Protein 3PV7 (pdb70)

Foldseek 3Di:
DQKEKDWPPPFEDEEEAFAKDKTWIFIHGNDDADQQAKKKWKWFDAAVGPDIDTQKIDHSVDIDGPPPPKDQDPVCCVRRTRIIIHGRHAQVRFGKMKMWMCDPPDIYMDMHGYHYWYAWDWDWDCPCKIKIKTDDTPDPDKDKWKWKADPVRGDTDTDDPQKDKDDWAADPSGGTMTMIMHRDDPDDAPMKMWIWIDDPVDPGIDIDIDGD

GO terms:
  GO:0005886 plasma membrane (C, IDA)
  GO:0051132 NK T cell activation (P, IDA)
  GO:0048018 receptor ligand activity (F, IDA)
  GO:0005886 plasma membrane (C, TAS)
  GO:0005515 protein binding (F, IPI)

CATH classification: 2.60.40.10 (+1 more: 2.60.40.10)

Nearest PDB structures (foldseek):
  3pv7-assembly1_A  TM=1.005E+00  e=2.110E-44  Homo sapiens
  4zso-assembly1_E  TM=9.363E-01  e=7.296E-39  Homo sapiens
  4zso-assembly2_F  TM=9.123E-01  e=9.049E-39  Homo sapiens
  6yjp-assembly3_E  TM=9.440E-01  e=3.514E-37  Homo sapiens
  6yjp-assembly1_C  TM=9.333E-01  e=3.024E-36  Homo sapiens

Sequence (212 aa):
ADLKVEMMAGGTQITPLNDNVTIFCNIFYSQPLNITSMGITWFWKSLTFDKEVKVFEFFGDHQEAFRPGAIVSPWRLKSGDASLRLPGIQLEEAGEYRCEVVVTPLKAQGTVQLEVVASPASRLLLDDKYMCESSGFYPEAINITWEKQTQKFPHPIEISEDVITGPTIKNMDGTFNVTSCLKLNQEDPGTVYQCVVRHASLHTPLRSNFTL

Secondary structure (DSSP, 8-state):
--EEEE-STTSEEEEETTS-EEE--EEEESS---TTS-EEEEEEE-SS---EEEEEEEESS-EEESSTT-B--HHHHTTTB--EEESS--GGG-EEEEEEEEETTEEEEEEEEEEEEB--EEEEE---EEEEEEEEEBSS--EEEEEEE-SSS-S-EEE-TTEEEEEEEE-TTS-EEEEEEEE-----TTPEEEEEEE-TT-SS-EEEEE--

InterPro domains:
  IPR003006 Immunoglobulin/major histocompatibility complex, conserved site [PS00290] (226-232)
  IPR003597 Immunoglobulin C1-set [PF07654] (156-235)
  IPR003597 Immunoglobulin C1-set [SM00407] (158-238)
  IPR003599 Immunoglobulin domain subtype [SM00409] (33-140)
  IPR007110 Immunoglobulin-like domain [PS50835] (41-124)
  IPR007110 Immunoglobulin-like domain [PS50835] (143-244)
  IPR010999 Retroviral matrix protein [SSF47836] (290-386)
  IPR013783 Immunoglobulin-like fold [G3DSA:2.60.40.10] (24-141)
  IPR013783 Immunoglobulin-like fold [G3DSA:2.60.40.10] (142-245)
  IPR036179 Immunoglobulin-like domain superfamily [SSF48726] (36-139)
  IPR036179 Immunoglobulin-like domain superfamily [SSF48726] (156-243)
  IPR036946 Gamma-retroviral matrix domain superfamily [G3DSA:1.10.150.180] (289-382)
  IPR050462 Retroviral Gag-Pol polyproteins [PTHR33166] (292-447)

Organism: Homo sapiens (NCBI:txid9606)

Radius of gyration: 24.26 Å; Cα contacts (8 Å, |Δi|>4): 501; chains: 1; bounding box: 33×52×72 Å

Structure (mmCIF, N/CA/C/O backbone):
data_3PV7
#
_entry.id   3PV7
#
_cell.length_a   44.300
_cell.length_b   70.600
_cell.length_c   53.200
_cell.angle_alpha   90.000
_cell.angle_beta   100.400
_cell.angle_gamma   90.000
#
_symmetry.space_group_name_H-M   'P 1 21 1'
#
loop_
_entity.id
_entity.type
_entity.pdbx_description
1 polymer 'Ig-like domain-containing protein DKFZp686O24166/DKFZp686I21167'
2 branched 2-acetamido-2-deoxy-beta-D-glucopyranose-(1-4)-2-acetamido-2-deoxy-beta-D-glucopyranose
3 non-polymer 2-acetamido-2-deoxy-beta-D-glucopyranose
4 water water
#
loop_
_atom_site.group_PDB
_atom_site.id
_atom_site.type_symbol
_atom_site.label_atom_id
_atom_site.label_alt_id
_atom_site.label_comp_id
_atom_site.label_asym_id
_atom_site.label_entity_id
_atom_site.label_seq_id
_atom_site.pdbx_PDB_ins_code
_atom_site.Cartn_x
_atom_site.Cartn_y
_atom_site.Cartn_z
_atom_site.occupancy
_atom_site.B_iso_or_equiv
_atom_site.auth_seq_id
_atom_site.auth_comp_id
_atom_site.auth_asym_id
_atom_site.auth_atom_id
_atom_site.pdbx_PDB_model_num
ATOM 1 N N . ALA A 1 1 ? 19.397 -3.577 34.257 1.00 57.67 24 ALA A N 1
ATOM 2 C CA . ALA A 1 1 ? 18.232 -2.653 34.351 1.00 56.49 24 ALA A CA 1
ATOM 3 C C . ALA A 1 1 ? 17.062 -3.341 35.066 1.00 55.42 24 ALA A C 1
ATOM 4 O O . ALA A 1 1 ? 16.970 -4.582 35.115 1.00 56.02 24 ALA A O 1
ATOM 6 N N . ASP A 1 2 ? 16.179 -2.543 35.648 1.00 52.82 25 ASP A N 1
ATOM 7 C CA . ASP A 1 2 ? 15.040 -3.120 36.331 1.00 51.51 25 ASP A CA 1
ATOM 8 C C . ASP A 1 2 ? 13.997 -3.498 35.254 1.00 48.62 25 ASP A C 1
ATOM 9 O O . ASP A 1 2 ? 13.307 -4.504 35.395 1.00 49.10 25 ASP A O 1
ATOM 14 N N . LEU A 1 3 ? 13.930 -2.708 34.180 1.00 44.57 26 LEU A N 1
ATOM 15 C CA . LEU A 1 3 ? 12.996 -2.923 33.063 1.00 41.13 26 LEU A CA 1
ATOM 16 C C . LEU A 1 3 ? 13.730 -3.316 31.757 1.00 39.58 26 LEU A C 1
ATOM 17 O O . LEU A 1 3 ? 14.598 -2.587 31.293 1.00 38.06 26 LEU A O 1
ATOM 22 N N . LYS A 1 4 ? 13.393 -4.471 31.179 1.00 37.71 27 LYS A N 1
ATOM 23 C CA . LYS A 1 4 ? 14.027 -4.927 29.939 1.00 38.84 27 LYS A CA 1
ATOM 24 C C . LYS A 1 4 ? 13.023 -5.540 28.942 1.00 37.16 27 LYS A C 1
ATOM 25 O O . LYS A 1 4 ? 11.911 -5.946 29.321 1.00 37.83 27 LYS A O 1
ATOM 31 N N . VAL A 1 5 ? 13.438 -5.584 27.684 1.00 34.18 28 VAL A N 1
ATOM 32 C CA . VAL A 1 5 ? 12.654 -6.123 26.599 1.00 35.27 28 VAL A CA 1
ATOM 33 C C . VAL A 1 5 ? 13.508 -7.093 25.815 1.00 35.62 28 VAL A C 1
ATOM 34 O O . VAL A 1 5 ? 14.678 -6.800 25.490 1.00 36.22 28 VAL A O 1
ATOM 38 N N . GLU A 1 6 ? 12.954 -8.263 25.533 1.00 34.30 29 GLU A N 1
ATOM 39 C CA . GLU A 1 6 ? 13.665 -9.239 24.751 1.00 35.54 29 GLU A CA 1
ATOM 40 C C . GLU A 1 6 ? 12.886 -9.506 23.446 1.00 33.96 29 GLU A C 1
ATOM 41 O O . GLU A 1 6 ? 11.688 -9.770 23.484 1.00 31.67 29 GLU A O 1
ATOM 47 N N . MET A 1 7 ? 13.569 -9.406 22.314 1.00 33.92 30 MET A N 1
ATOM 48 C CA . MET A 1 7 ? 12.972 -9.668 21.008 1.00 35.25 30 MET A CA 1
ATOM 49 C C . MET A 1 7 ? 13.446 -11.043 20.531 1.00 36.19 30 MET A C 1
ATOM 50 O O . MET A 1 7 ? 14.140 -11.781 21.268 1.00 34.39 30 MET A O 1
ATOM 55 N N . MET A 1 8 ? 13.083 -11.397 19.296 1.00 37.19 31 MET A N 1
ATOM 56 C CA . MET A 1 8 ? 13.498 -12.685 18.721 1.00 38.04 31 MET A CA 1
ATOM 57 C C . MET A 1 8 ? 15.029 -12.800 18.695 1.00 36.92 31 MET A C 1
ATOM 58 O O . MET A 1 8 ? 15.741 -11.894 18.230 1.00 36.21 31 MET A O 1
ATOM 63 N N . ALA A 1 9 ? 15.530 -13.919 19.210 1.00 36.94 32 ALA A N 1
ATOM 64 C CA . ALA A 1 9 ? 16.980 -14.151 19.269 1.00 38.44 32 ALA A CA 1
ATOM 65 C C . ALA A 1 9 ? 17.596 -13.978 17.899 1.00 38.14 32 ALA A C 1
ATOM 66 O O . ALA A 1 9 ? 17.069 -14.524 16.913 1.00 39.27 32 ALA A O 1
ATOM 68 N N . GLY A 1 10 ? 18.695 -13.220 17.818 1.00 37.40 33 GLY A N 1
ATOM 69 C CA . GLY A 1 10 ? 19.367 -13.017 16.544 1.00 39.50 33 GLY A CA 1
ATOM 70 C C . GLY A 1 10 ? 18.976 -11.750 15.760 1.00 38.44 33 GLY A C 1
ATOM 71 O O . GLY A 1 10 ? 19.689 -11.304 14.866 1.00 36.91 33 GLY A O 1
ATOM 72 N N . GLY A 1 11 ? 17.810 -11.203 16.064 1.00 38.83 34 GLY A N 1
ATOM 73 C CA . GLY A 1 11 ? 17.408 -9.962 15.424 1.00 38.78 34 GLY A CA 1
ATOM 74 C C . GLY A 1 11 ? 16.590 -9.997 14.155 1.00 38.73 34 GLY A C 1
ATOM 75 O O . GLY A 1 11 ? 16.176 -8.940 13.667 1.00 38.51 34 GLY A O 1
ATOM 76 N N . THR A 1 12 ? 16.355 -11.181 13.607 1.00 38.91 35 THR A N 1
ATOM 77 C CA . THR A 1 12 ? 15.578 -11.292 12.380 1.00 39.43 35 THR A CA 1
ATOM 78 C C . THR A 1 12 ? 14.410 -12.293 12.471 1.00 40.67 35 THR A C 1
ATOM 79 O O . THR A 1 12 ? 14.492 -13.363 13.112 1.00 40.78 35 THR A O 1
ATOM 83 N N . GLN A 1 13 ? 13.295 -11.906 11.861 1.00 40.49 36 GLN A N 1
ATOM 84 C CA . GLN A 1 13 ? 12.125 -12.763 11.790 1.00 39.15 36 GLN A CA 1
ATOM 85 C C . GLN A 1 13 ? 11.793 -12.821 10.298 1.00 39.08 36 GLN A C 1
ATOM 86 O O . GLN A 1 13 ? 11.795 -11.793 9.596 1.00 37.34 36 GLN A O 1
ATOM 92 N N . ILE A 1 14 ? 11.543 -14.028 9.811 1.00 37.13 37 ILE A N 1
ATOM 93 C CA . ILE A 1 14 ? 11.198 -14.226 8.396 1.00 36.13 37 ILE A CA 1
ATOM 94 C C . ILE A 1 14 ? 9.809 -14.765 8.355 1.00 36.80 37 ILE A C 1
ATOM 95 O O . ILE A 1 14 ? 9.435 -15.623 9.172 1.00 35.34 37 ILE A O 1
ATOM 100 N N . THR A 1 15 ? 9.025 -14.278 7.406 1.00 36.21 38 THR A N 1
ATOM 101 C CA . THR A 1 15 ? 7.665 -14.738 7.323 1.00 38.04 38 THR A CA 1
ATOM 102 C C . THR A 1 15 ? 7.204 -14.758 5.880 1.00 40.01 38 THR A C 1
ATOM 103 O O . THR A 1 15 ? 7.631 -13.933 5.062 1.00 39.85 38 THR A O 1
ATOM 107 N N . PRO A 1 16 ? 6.327 -15.709 5.555 1.00 40.05 39 PRO A N 1
ATOM 108 C CA . PRO A 1 16 ? 5.791 -15.830 4.201 1.00 41.48 39 PRO A CA 1
ATOM 109 C C . PRO A 1 16 ? 4.764 -14.720 3.973 1.00 41.06 39 PRO A C 1
ATOM 110 O O . PRO A 1 16 ? 3.987 -14.350 4.870 1.00 39.38 39 PRO A O 1
ATOM 114 N N . LEU A 1 17 ? 4.800 -14.155 2.778 1.00 41.33 40 LEU A N 1
ATOM 115 C CA . LEU A 1 17 ? 3.845 -13.128 2.400 1.00 43.04 40 LEU A CA 1
ATOM 116 C C . LEU A 1 17 ? 2.421 -13.645 2.712 1.00 42.56 40 LEU A C 1
ATOM 117 O O . LEU A 1 17 ? 2.119 -14.853 2.554 1.00 42.39 40 LEU A O 1
ATOM 122 N N . ASN A 1 18 ? 1.583 -12.720 3.168 1.00 43.21 41 ASN A N 1
ATOM 123 C CA . ASN A 1 18 ? 0.196 -12.960 3.540 1.00 45.24 41 ASN A CA 1
ATOM 124 C C . ASN A 1 18 ? -0.072 -13.809 4.796 1.00 44.61 41 ASN A C 1
ATOM 125 O O . ASN A 1 18 ? -1.230 -13.968 5.197 1.00 45.63 41 ASN A O 1
ATOM 130 N N . ASP A 1 19 ? 0.949 -14.377 5.436 1.00 44.09 42 ASP A N 1
ATOM 131 C CA . ASP A 1 19 ? 0.628 -15.108 6.656 1.00 43.13 42 ASP A CA 1
ATOM 132 C C . ASP A 1 19 ? 0.321 -14.122 7.769 1.00 41.01 42 ASP A C 1
ATOM 133 O O . ASP A 1 19 ? 0.520 -12.929 7.617 1.00 39.71 42 ASP A O 1
ATOM 138 N N . ASN A 1 20 ? -0.220 -14.632 8.863 1.00 41.03 43 ASN A N 1
ATOM 139 C CA . ASN A 1 20 ? -0.541 -13.819 10.042 1.00 42.20 43 ASN A CA 1
ATOM 140 C C . ASN A 1 20 ? 0.719 -13.889 10.888 1.00 41.10 43 ASN A C 1
ATOM 141 O O . ASN A 1 20 ? 1.131 -14.981 11.299 1.00 42.89 43 ASN A O 1
ATOM 146 N N . VAL A 1 21 ? 1.339 -12.754 11.159 1.00 38.61 44 VAL A N 1
ATOM 147 C CA . VAL A 1 21 ? 2.595 -12.806 11.889 1.00 36.44 44 VAL A CA 1
ATOM 148 C C . VAL A 1 21 ? 2.465 -12.320 13.315 1.00 35.81 44 VAL A C 1
ATOM 149 O O . VAL A 1 21 ? 1.620 -11.477 13.601 1.00 35.30 44 VAL A O 1
ATOM 153 N N . THR A 1 22 ? 3.275 -12.894 14.202 1.00 34.54 45 THR A N 1
ATOM 154 C CA . THR A 1 22 ? 3.356 -12.477 15.588 1.00 33.31 45 THR A CA 1
ATOM 155 C C . THR A 1 22 ? 4.833 -12.047 15.798 1.00 34.20 45 THR A C 1
ATOM 156 O O . THR A 1 22 ? 5.742 -12.874 15.690 1.00 33.57 45 THR A O 1
ATOM 160 N N . ILE A 1 23 ? 5.074 -10.770 16.075 1.00 32.03 46 ILE A N 1
ATOM 161 C CA . ILE A 1 23 ? 6.436 -10.288 16.296 1.00 32.49 46 ILE A CA 1
ATOM 162 C C . ILE A 1 23 ? 6.648 -10.249 17.812 1.00 32.92 46 ILE A C 1
ATOM 163 O O . ILE A 1 23 ? 5.931 -9.551 18.531 1.00 30.62 46 ILE A O 1
ATOM 168 N N . PHE A 1 24 ? 7.628 -11.002 18.296 1.00 32.87 47 PHE A N 1
ATOM 169 C CA . PHE A 1 24 ? 7.812 -11.104 19.751 1.00 34.63 47 PHE A CA 1
ATOM 170 C C . PHE A 1 24 ? 8.415 -9.919 20.460 1.00 32.99 47 PHE A C 1
ATOM 171 O O . PHE A 1 24 ? 9.233 -9.172 19.912 1.00 32.82 47 PHE A O 1
ATOM 179 N N . CYS A 1 25 ? 7.972 -9.751 21.693 1.00 32.45 48 CYS A N 1
ATOM 180 C CA . CYS A 1 25 ? 8.479 -8.702 22.574 1.00 32.92 48 CYS A CA 1
ATOM 181 C C . CYS A 1 25 ? 8.083 -9.142 23.964 1.00 32.31 48 CYS A C 1
ATOM 182 O O . CYS A 1 25 ? 6.892 -9.144 24.288 1.00 33.29 48 CYS A O 1
ATOM 185 N N . ASN A 1 26 ? 9.053 -9.571 24.768 1.00 32.27 49 ASN A N 1
ATOM 186 C CA . ASN A 1 26 ? 8.735 -10.001 26.117 1.00 33.86 49 ASN A CA 1
ATOM 187 C C . ASN A 1 26 ? 9.322 -9.059 27.135 1.00 34.72 49 ASN A C 1
ATOM 188 O O . ASN A 1 26 ? 10.494 -8.660 27.043 1.00 32.68 49 ASN A O 1
ATOM 193 N N . ILE A 1 27 ? 8.473 -8.689 28.091 1.00 34.07 50 ILE A N 1
ATOM 194 C CA . ILE A 1 27 ? 8.840 -7.743 29.109 1.00 35.22 50 ILE A CA 1
ATOM 195 C C . ILE A 1 27 ? 9.430 -8.377 30.356 1.00 36.50 50 ILE A C 1
ATOM 196 O O . ILE A 1 27 ? 8.842 -9.309 30.900 1.00 34.15 50 ILE A O 1
ATOM 201 N N . PHE A 1 28 ? 10.599 -7.896 30.784 1.00 36.69 51 PHE A N 1
ATOM 202 C CA . PHE A 1 28 ? 11.125 -8.337 32.084 1.00 39.76 51 PHE A CA 1
ATOM 203 C C . PHE A 1 28 ? 11.115 -7.099 33.017 1.00 38.49 51 PHE A C 1
ATOM 204 O O . PHE A 1 28 ? 11.595 -6.041 32.624 1.00 36.97 51 PHE A O 1
ATOM 212 N N . TYR A 1 29 ? 10.591 -7.234 34.241 1.00 38.89 52 TYR A N 1
ATOM 213 C CA . TYR A 1 29 ? 10.539 -6.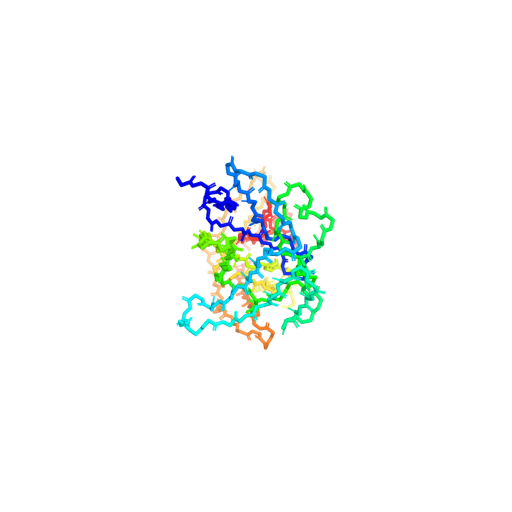124 35.197 1.00 40.41 52 TYR A CA 1
ATOM 214 C C . TYR A 1 29 ? 10.813 -6.704 36.602 1.00 42.30 52 TYR A C 1
ATOM 215 O O . TYR A 1 29 ? 10.144 -7.647 37.038 1.00 41.30 52 TYR A O 1
ATOM 224 N N . SER A 1 30 ? 11.776 -6.105 37.303 1.00 43.84 53 SER A N 1
ATOM 225 C CA . SER A 1 30 ? 12.218 -6.593 38.619 1.00 45.27 53 SER A CA 1
ATOM 226 C C . SER A 1 30 ? 11.284 -6.333 39.790 1.00 45.63 53 SER A C 1
ATOM 227 O O . SER A 1 30 ? 11.473 -6.879 40.876 1.00 47.40 53 SER A O 1
ATOM 230 N N . GLN A 1 31 ? 10.267 -5.515 39.575 1.00 46.34 54 GLN A N 1
ATOM 231 C CA . GLN A 1 31 ? 9.314 -5.203 40.616 1.00 46.64 54 GLN A CA 1
ATOM 232 C C . GLN A 1 31 ? 7.920 -5.547 40.089 1.00 45.77 54 GLN A C 1
ATOM 233 O O . GLN A 1 31 ? 7.736 -5.765 38.883 1.00 44.84 54 GLN A O 1
ATOM 239 N N . PRO A 1 32 ? 6.925 -5.626 40.984 1.00 45.45 55 PRO A N 1
ATOM 240 C CA . PRO A 1 32 ? 5.556 -5.939 40.546 1.00 44.57 55 PRO A CA 1
ATOM 241 C C . PRO A 1 32 ? 5.135 -4.915 39.486 1.00 43.89 55 PRO A C 1
ATOM 242 O O . PRO A 1 32 ? 5.436 -3.722 39.604 1.00 44.55 55 PRO A O 1
ATOM 246 N N . LEU A 1 33 ? 4.442 -5.381 38.455 1.00 41.82 56 LEU A N 1
ATOM 247 C CA . LEU A 1 33 ? 4.033 -4.532 37.345 1.00 40.62 56 LEU A CA 1
ATOM 248 C C . LEU A 1 33 ? 2.540 -4.185 37.319 1.00 40.25 56 LEU A C 1
ATOM 249 O O . LEU A 1 33 ? 1.673 -5.073 37.411 1.00 39.38 56 LEU A O 1
ATOM 254 N N . ASN A 1 34 ? 2.236 -2.906 37.168 1.00 38.97 57 ASN A N 1
ATOM 255 C CA . ASN A 1 34 ? 0.851 -2.516 37.076 1.00 40.05 57 ASN A CA 1
ATOM 256 C C . ASN A 1 34 ? 0.603 -2.468 35.573 1.00 40.46 57 ASN A C 1
ATOM 257 O O . ASN A 1 34 ? 0.995 -1.496 34.910 1.00 39.16 57 ASN A O 1
ATOM 262 N N . ILE A 1 35 ? -0.027 -3.512 35.038 1.00 40.23 58 ILE A N 1
ATOM 263 C CA . ILE A 1 35 ? -0.282 -3.573 33.605 1.00 42.24 58 ILE A CA 1
ATOM 264 C C . ILE A 1 35 ? -1.321 -2.547 33.157 1.00 44.18 58 ILE A C 1
ATOM 265 O O . ILE A 1 35 ? -1.435 -2.266 31.970 1.00 45.98 58 ILE A O 1
ATOM 270 N N . THR A 1 36 ? -2.080 -1.981 34.094 1.00 44.23 59 THR A N 1
ATOM 271 C CA . THR A 1 36 ? -3.055 -0.958 33.708 1.00 45.27 59 THR A CA 1
ATOM 272 C C . THR A 1 36 ? -2.411 0.424 33.630 1.00 45.18 59 THR A C 1
ATOM 273 O O . THR A 1 36 ? -3.033 1.364 33.175 1.00 48.00 59 THR A O 1
ATOM 277 N N . SER A 1 37 ? -1.170 0.576 34.055 1.00 45.12 60 SER A N 1
ATOM 278 C CA . SER A 1 37 ? -0.564 1.897 33.964 1.00 45.47 60 SER A CA 1
ATOM 279 C C . SER A 1 37 ? 0.716 1.900 33.119 1.00 44.86 60 SER A C 1
ATOM 280 O O . SER A 1 37 ? 1.464 2.884 33.110 1.00 44.85 60 SER A O 1
ATOM 283 N N . MET A 1 38 ? 0.955 0.796 32.420 1.00 42.48 61 MET A N 1
ATOM 284 C CA . MET A 1 38 ? 2.128 0.616 31.577 1.00 41.46 61 MET A CA 1
ATOM 285 C C . MET A 1 38 ? 1.833 1.113 30.163 1.00 39.58 61 MET A C 1
ATOM 286 O O . MET A 1 38 ? 0.678 1.244 29.774 1.00 40.45 61 MET A O 1
ATOM 291 N N . GLY A 1 39 ? 2.876 1.413 29.405 1.00 37.60 62 GLY A N 1
ATOM 292 C CA . GLY A 1 39 ? 2.665 1.840 28.033 1.00 36.91 62 GLY A CA 1
ATOM 293 C C . GLY A 1 39 ? 3.492 0.996 27.076 1.00 35.69 62 GLY A C 1
ATOM 294 O O . GLY A 1 39 ? 4.662 0.697 27.328 1.00 35.07 62 GLY A O 1
ATOM 295 N N . ILE A 1 40 ? 2.862 0.553 25.997 1.00 34.98 63 ILE A N 1
ATOM 296 C CA . ILE A 1 40 ? 3.566 -0.234 24.993 1.00 33.91 63 ILE A CA 1
ATOM 297 C C . ILE A 1 40 ? 3.326 0.423 23.633 1.00 32.08 63 ILE A C 1
ATOM 298 O O . ILE A 1 40 ? 2.185 0.740 23.286 1.00 32.91 63 ILE A O 1
ATOM 303 N N . THR A 1 41 ? 4.392 0.684 22.899 1.00 29.49 64 THR A N 1
ATOM 304 C CA . THR A 1 41 ? 4.227 1.238 21.568 1.00 30.74 64 THR A CA 1
ATOM 305 C C . THR A 1 41 ? 5.050 0.460 20.564 1.00 29.34 64 THR A C 1
ATOM 306 O O . THR A 1 41 ? 6.229 0.132 20.834 1.00 30.52 64 THR A O 1
ATOM 310 N N . TRP A 1 42 ? 4.455 0.139 19.426 1.00 27.05 65 TRP A N 1
ATOM 311 C CA . TRP A 1 42 ? 5.214 -0.522 18.383 1.00 28.61 65 TRP A CA 1
ATOM 312 C C . T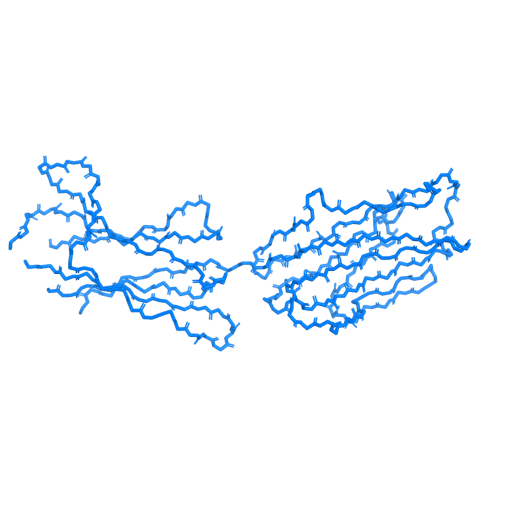RP A 1 42 ? 5.407 0.482 17.242 1.00 31.11 65 TRP A C 1
ATOM 313 O O . TRP A 1 42 ? 4.455 1.218 16.879 1.00 32.59 65 TRP A O 1
ATOM 324 N N . PHE A 1 43 ? 6.619 0.482 16.691 1.00 31.07 66 PHE A N 1
ATOM 325 C CA . PHE A 1 43 ? 7.009 1.360 15.594 1.00 33.36 66 PHE A CA 1
ATOM 326 C C . PHE A 1 43 ? 7.505 0.545 14.445 1.00 34.02 66 PHE A C 1
ATOM 327 O O . PHE A 1 43 ? 7.939 -0.601 14.615 1.00 33.15 66 PHE A O 1
ATOM 335 N N . TRP A 1 44 ? 7.441 1.150 13.265 1.00 33.81 67 TRP A N 1
ATOM 336 C CA . TRP A 1 44 ? 7.903 0.530 12.045 1.00 37.04 67 TRP A CA 1
ATOM 337 C C . TRP A 1 44 ? 8.595 1.571 11.152 1.00 38.33 67 TRP A C 1
ATOM 338 O O . TRP A 1 44 ? 8.196 2.752 11.125 1.00 36.24 67 TRP A O 1
ATOM 349 N N . LYS A 1 45 ? 9.636 1.113 10.463 1.00 40.85 68 LYS A N 1
ATOM 350 C CA . LYS A 1 45 ? 10.370 1.937 9.497 1.00 43.33 68 LYS A CA 1
ATOM 351 C C . LYS A 1 45 ? 10.919 1.032 8.409 1.00 44.84 68 LYS A C 1
ATOM 352 O O . LYS A 1 45 ? 11.318 -0.106 8.690 1.00 42.67 68 LYS A O 1
ATOM 358 N N . SER A 1 46 ? 10.911 1.521 7.171 1.00 46.77 69 SER A N 1
ATOM 359 C CA . SER A 1 46 ? 11.441 0.750 6.054 1.00 50.43 69 SER A CA 1
ATOM 360 C C . SER A 1 46 ? 12.938 0.694 6.288 1.00 52.47 69 SER A C 1
ATOM 361 O O . SER A 1 46 ? 13.473 1.530 7.028 1.00 51.90 69 SER A O 1
ATOM 364 N N . LEU A 1 47 ? 13.596 -0.302 5.684 1.00 55.56 70 LEU A N 1
ATOM 365 C CA . LEU A 1 47 ? 15.045 -0.477 5.805 1.00 58.80 70 LEU A CA 1
ATOM 366 C C . LEU A 1 47 ? 15.834 0.481 4.902 1.00 60.79 70 LEU A C 1
ATOM 367 O O . LEU A 1 47 ? 17.074 0.445 4.866 1.00 59.93 70 LEU A O 1
ATOM 372 N N . THR A 1 48 ? 15.122 1.323 4.167 1.00 62.82 71 THR A N 1
ATOM 373 C CA . THR A 1 48 ? 15.785 2.262 3.284 1.00 65.51 71 THR A CA 1
ATOM 374 C C . THR A 1 48 ? 15.338 3.716 3.540 1.00 66.73 71 THR A C 1
ATOM 375 O O . THR A 1 48 ? 15.981 4.672 3.088 1.00 66.49 71 THR A O 1
ATOM 379 N N . PHE A 1 49 ? 14.244 3.866 4.283 1.00 68.05 72 PHE A N 1
ATOM 380 C CA . PHE A 1 49 ? 13.699 5.176 4.645 1.00 69.16 72 PHE A CA 1
ATOM 381 C C . PHE A 1 49 ? 13.805 5.232 6.171 1.00 69.12 72 PHE A C 1
ATOM 382 O O . PHE A 1 49 ? 13.388 4.296 6.854 1.00 68.23 72 PHE A O 1
ATOM 390 N N . ASP A 1 50 ? 14.364 6.310 6.712 1.00 69.16 73 ASP A N 1
ATOM 391 C CA . ASP A 1 50 ? 14.498 6.426 8.167 1.00 68.74 73 ASP A CA 1
ATOM 392 C C . ASP A 1 50 ? 13.213 6.974 8.808 1.00 67.30 73 ASP A C 1
ATOM 393 O O . ASP A 1 50 ? 13.176 7.278 10.015 1.00 67.04 73 ASP A O 1
ATOM 398 N N . LYS A 1 51 ? 12.161 7.089 7.995 1.00 65.04 74 LYS A N 1
ATOM 399 C CA . LYS A 1 51 ? 10.862 7.566 8.472 1.00 62.66 74 LYS A CA 1
ATOM 400 C C . LYS A 1 51 ? 10.249 6.454 9.338 1.00 60.08 74 LYS A C 1
ATOM 401 O O . LYS A 1 51 ? 10.085 5.333 8.869 1.00 59.36 74 LYS A O 1
ATOM 407 N N . GLU A 1 52 ? 9.923 6.765 10.589 1.00 57.09 75 GLU A N 1
ATOM 408 C CA . GLU A 1 52 ? 9.352 5.779 11.510 1.00 53.79 75 GLU A CA 1
ATOM 409 C C . GLU A 1 52 ? 7.912 6.130 11.839 1.00 52.14 75 GLU A C 1
ATOM 410 O O . GLU A 1 52 ? 7.600 7.290 12.090 1.00 51.88 75 GLU A O 1
ATOM 416 N N . VAL A 1 53 ? 7.036 5.125 11.845 1.00 49.03 76 VAL A N 1
ATOM 417 C CA . VAL A 1 53 ? 5.636 5.353 12.156 1.00 45.66 76 VAL A CA 1
ATOM 418 C C . VAL A 1 53 ? 5.111 4.396 13.238 1.00 43.43 76 VAL A C 1
ATOM 419 O O . VAL A 1 53 ? 5.623 3.280 13.423 1.00 40.64 76 VAL A O 1
ATOM 423 N N . LYS A 1 54 ? 4.086 4.851 13.951 1.00 41.68 77 LYS A N 1
ATOM 424 C CA . LYS A 1 54 ? 3.477 4.044 14.991 1.00 40.36 77 LYS A CA 1
ATOM 425 C C . LYS A 1 54 ? 2.595 2.967 14.367 1.00 38.77 77 LYS A C 1
ATOM 426 O O . LYS A 1 54 ? 1.876 3.219 13.407 1.00 38.67 77 LYS A O 1
ATOM 432 N N . VAL A 1 55 ? 2.671 1.760 14.904 1.00 36.92 78 VAL A N 1
ATOM 433 C CA . VAL A 1 55 ? 1.836 0.665 14.403 1.00 35.54 78 VAL A CA 1
ATOM 434 C C . VAL A 1 55 ? 0.730 0.336 15.411 1.00 33.03 78 VAL A C 1
ATOM 435 O O . VAL A 1 55 ? -0.388 -0.021 15.022 1.00 34.10 78 VAL A O 1
ATOM 439 N N . PHE A 1 56 ? 1.041 0.473 16.696 1.00 30.84 79 PHE A N 1
ATOM 440 C CA . PHE A 1 56 ? 0.076 0.169 17.752 1.00 31.11 79 PHE A CA 1
ATOM 441 C C . PHE A 1 56 ? 0.528 0.865 19.016 1.00 34.34 79 PHE A C 1
ATOM 442 O O . PHE A 1 56 ? 1.736 0.880 19.347 1.00 34.57 79 PHE A O 1
ATOM 450 N N . GLU A 1 57 ? -0.432 1.440 19.731 1.00 34.05 80 GLU A N 1
ATOM 451 C CA . GLU A 1 57 ? -0.159 2.114 20.986 1.00 36.10 80 GLU A CA 1
ATOM 452 C C . GLU A 1 57 ? -1.085 1.525 22.033 1.00 34.26 80 GLU A C 1
ATOM 453 O O . GLU A 1 57 ? -2.301 1.577 21.880 1.00 33.38 80 GLU A O 1
ATOM 459 N N . PHE A 1 58 ? -0.513 0.947 23.079 1.00 35.36 81 PHE A N 1
ATOM 460 C CA . PHE A 1 58 ? -1.313 0.399 24.162 1.00 37.89 81 PHE A CA 1
ATOM 461 C C . PHE A 1 58 ? -1.068 1.195 25.436 1.00 41.09 81 PHE A C 1
ATOM 462 O O . PHE A 1 58 ? 0.075 1.520 25.776 1.00 39.06 81 PHE A O 1
ATOM 470 N N . PHE A 1 59 ? -2.164 1.517 26.116 1.00 43.80 82 PHE A N 1
ATOM 471 C CA . PHE A 1 59 ? -2.131 2.166 27.428 1.00 47.55 82 PHE A CA 1
ATOM 472 C C . PHE A 1 59 ? -3.170 1.360 28.200 1.00 48.82 82 PHE A C 1
ATOM 473 O O . PHE A 1 59 ? -4.189 0.909 27.632 1.00 48.84 82 PHE A O 1
ATOM 481 N N . GLY A 1 60 ? -2.905 1.148 29.480 1.00 48.19 83 GLY A N 1
ATOM 482 C CA . GLY A 1 60 ? -3.817 0.369 30.277 1.00 49.13 83 GLY A CA 1
ATOM 483 C C . GLY A 1 60 ? -5.272 0.660 30.008 1.00 49.00 83 GLY A C 1
ATOM 484 O O . GLY A 1 60 ? -6.066 -0.268 29.852 1.00 50.34 83 GLY A O 1
ATOM 485 N N . ASP A 1 61 ? -5.653 1.928 29.947 1.00 47.29 84 ASP A N 1
ATOM 486 C CA . ASP A 1 61 ? -7.055 2.185 29.719 1.00 47.82 84 ASP A CA 1
ATOM 487 C C . ASP A 1 61 ? -7.515 2.035 28.269 1.00 46.19 84 ASP A C 1
ATOM 488 O O . ASP A 1 61 ? -8.644 1.598 28.017 1.00 46.83 84 ASP A O 1
ATOM 493 N N . HIS A 1 62 ? -6.644 2.343 27.316 1.00 42.88 85 HIS A N 1
ATOM 494 C CA . HIS A 1 62 ? -7.052 2.281 25.919 1.00 39.85 85 HIS A CA 1
ATOM 495 C C . HIS A 1 62 ? -5.970 1.793 24.973 1.00 37.48 85 HIS A C 1
ATOM 496 O O . HIS A 1 62 ? -4.777 1.851 25.285 1.00 35.79 85 HIS A O 1
ATOM 503 N N . GLN A 1 63 ? -6.401 1.318 23.811 1.00 34.82 86 GLN A N 1
ATOM 504 C CA . GLN A 1 63 ? -5.501 0.803 22.792 1.00 35.95 86 GLN A CA 1
ATOM 505 C C . GLN A 1 63 ? -5.848 1.367 21.397 1.00 35.75 86 GLN A C 1
ATOM 506 O O . GLN A 1 63 ? -7.011 1.591 21.068 1.00 36.01 86 GLN A O 1
ATOM 512 N N . GLU A 1 64 ? -4.835 1.556 20.574 1.00 34.31 87 GLU A N 1
ATOM 513 C CA . GLU A 1 64 ? -5.050 2.099 19.244 1.00 34.74 87 GLU A CA 1
ATOM 514 C C . GLU A 1 64 ? -4.134 1.440 18.187 1.00 33.89 87 GLU A C 1
ATOM 515 O O . GLU A 1 64 ? -2.901 1.417 18.307 1.00 33.41 87 GLU A O 1
ATOM 521 N N . ALA A 1 65 ? -4.741 0.882 17.161 1.00 31.36 88 ALA A N 1
ATOM 522 C CA . ALA A 1 65 ? -3.993 0.280 16.077 1.00 32.87 88 ALA A CA 1
ATOM 523 C C . ALA A 1 65 ? -3.936 1.315 14.942 1.00 36.07 88 ALA A C 1
ATOM 524 O O . ALA A 1 65 ? -4.964 1.914 14.600 1.00 36.14 88 ALA A O 1
ATOM 526 N N . PHE A 1 66 ? -2.762 1.524 14.359 1.00 36.62 89 PHE A N 1
ATOM 527 C CA . PHE A 1 66 ? -2.593 2.475 13.249 1.00 39.24 89 PHE A CA 1
ATOM 528 C C . PHE A 1 66 ? -2.497 1.706 11.943 1.00 40.41 89 PHE A C 1
ATOM 529 O O . PHE A 1 66 ? -2.646 2.260 10.865 1.00 38.87 89 PHE A O 1
ATOM 537 N N . ARG A 1 67 ? -2.245 0.411 12.052 1.00 41.28 90 ARG A N 1
ATOM 538 C CA . ARG A 1 67 ? -2.202 -0.464 10.887 1.00 42.11 90 ARG A CA 1
ATOM 539 C C . ARG A 1 67 ? -3.367 -1.411 11.205 1.00 41.61 90 ARG A C 1
ATOM 540 O O . ARG A 1 67 ? -3.352 -2.119 12.215 1.00 41.54 90 ARG A O 1
ATOM 548 N N . PRO A 1 68 ? -4.419 -1.399 10.363 1.00 40.77 91 PRO A N 1
ATOM 549 C CA . PRO A 1 68 ? -5.619 -2.231 10.549 1.00 39.53 91 PRO A CA 1
ATOM 550 C C . PRO A 1 68 ? -5.441 -3.732 10.796 1.00 39.04 91 PRO A C 1
ATOM 551 O O . PRO A 1 68 ? -4.777 -4.438 10.031 1.00 37.38 91 PRO A O 1
ATOM 555 N N . GLY A 1 69 ? -6.026 -4.205 11.894 1.00 37.10 92 GLY A N 1
ATOM 556 C CA . GLY A 1 69 ? -5.918 -5.615 12.275 1.00 38.50 92 GLY A CA 1
ATOM 557 C C . GLY A 1 69 ? -4.774 -5.848 13.279 1.00 37.31 92 GLY A C 1
ATOM 558 O O . GLY A 1 69 ? -4.687 -6.886 13.964 1.00 37.31 92 GLY A O 1
ATOM 559 N N . ALA A 1 70 ? -3.895 -4.864 13.386 1.00 35.43 93 ALA A N 1
ATOM 560 C CA . ALA A 1 70 ? -2.764 -4.991 14.296 1.00 34.64 93 ALA A CA 1
ATOM 561 C C . ALA A 1 70 ? -3.276 -5.079 15.720 1.00 34.16 93 ALA A C 1
ATOM 562 O O . ALA A 1 70 ? -4.170 -4.311 16.119 1.00 33.45 93 ALA A O 1
ATOM 564 N N . ILE A 1 71 ? -2.685 -5.981 16.497 1.00 33.00 94 ILE A N 1
ATOM 565 C CA . ILE A 1 71 ? -3.100 -6.153 17.873 1.00 34.82 94 ILE A CA 1
ATOM 566 C C . ILE A 1 71 ? -2.017 -6.646 18.829 1.00 33.74 94 ILE A C 1
ATOM 567 O O . ILE A 1 71 ? -1.161 -7.452 18.459 1.00 33.66 94 ILE A O 1
ATOM 572 N N . VAL A 1 72 ? -2.082 -6.124 20.062 1.00 34.50 95 VAL A N 1
ATOM 573 C CA . VAL A 1 72 ? -1.221 -6.516 21.180 1.00 35.78 95 VAL A CA 1
ATOM 574 C C . VAL A 1 72 ? -2.356 -6.839 22.157 1.00 38.37 95 VAL A C 1
ATOM 575 O O . VAL A 1 72 ? -3.172 -5.978 22.446 1.00 37.56 95 VAL A O 1
ATOM 579 N N . SER A 1 73 ? -2.431 -8.050 22.671 1.00 41.11 96 SER A N 1
ATOM 580 C CA . SER A 1 73 ? -3.578 -8.315 23.527 1.00 44.59 96 SER A CA 1
ATOM 581 C C . SER A 1 73 ? -3.336 -8.267 25.029 1.00 45.19 96 SER A C 1
ATOM 582 O O . SER A 1 73 ? -2.314 -8.791 25.542 1.00 45.12 96 SER A O 1
ATOM 585 N N . PRO A 1 74 ? -4.274 -7.622 25.761 1.00 46.53 97 PRO A N 1
ATOM 586 C CA . PRO A 1 74 ? -4.173 -7.496 27.219 1.00 46.37 97 PRO A CA 1
ATOM 587 C C . PRO A 1 74 ? -3.990 -8.855 27.888 1.00 46.54 97 PRO A C 1
ATOM 588 O O . PRO A 1 74 ? -3.277 -8.961 28.904 1.00 44.84 97 PRO A O 1
ATOM 592 N N . TRP A 1 75 ? -4.576 -9.908 27.321 1.00 45.59 98 TRP A N 1
ATOM 593 C CA . TRP A 1 75 ? -4.392 -11.203 27.973 1.00 47.48 98 TRP A CA 1
ATOM 594 C C . TRP A 1 75 ? -2.966 -11.780 27.866 1.00 44.66 98 TRP A C 1
ATOM 595 O O . TRP A 1 75 ? -2.501 -12.437 28.782 1.00 42.65 98 TRP A O 1
ATOM 606 N N . ARG A 1 76 ? -2.259 -11.507 26.772 1.00 41.75 99 ARG A N 1
ATOM 607 C CA . ARG A 1 76 ? -0.879 -11.955 26.615 1.00 39.93 99 ARG A CA 1
ATOM 608 C C . ARG A 1 76 ? 0.028 -11.140 27.591 1.00 38.49 99 ARG A C 1
ATOM 609 O O . ARG A 1 76 ? 1.014 -11.653 28.132 1.00 37.18 99 ARG A O 1
ATOM 617 N N . LEU A 1 77 ? -0.316 -9.876 27.804 1.00 36.64 100 LEU A N 1
ATOM 618 C CA . LEU A 1 77 ? 0.423 -8.969 28.694 1.00 37.33 100 LEU A CA 1
ATOM 619 C C . LEU A 1 77 ? 0.550 -9.544 30.122 1.00 37.65 100 LEU A C 1
ATOM 620 O O . LEU A 1 77 ? 1.570 -9.341 30.812 1.00 34.40 100 LEU A O 1
ATOM 625 N N . LYS A 1 78 ? -0.469 -10.307 30.540 1.00 36.14 101 LYS A N 1
ATOM 626 C CA . LYS A 1 78 ? -0.457 -10.932 31.880 1.00 37.33 101 LYS A CA 1
ATOM 627 C C . LYS A 1 78 ? 0.801 -11.769 32.093 1.00 37.16 101 LYS A C 1
ATOM 628 O O . LYS A 1 78 ? 1.282 -11.894 33.226 1.00 37.64 101 LYS A O 1
ATOM 634 N N . SER A 1 79 ? 1.340 -12.355 31.023 1.00 35.55 102 SER A N 1
ATOM 635 C CA . SER A 1 79 ? 2.568 -13.134 31.152 1.00 36.57 102 SER A CA 1
ATOM 636 C C . SER A 1 79 ? 3.808 -12.336 30.632 1.00 37.06 102 SER A C 1
ATOM 637 O O . SER A 1 79 ? 4.873 -12.897 30.390 1.00 37.80 102 SER A O 1
ATOM 640 N N . GLY A 1 80 ? 3.641 -11.032 30.457 1.00 36.78 103 GLY A N 1
ATOM 641 C CA . GLY A 1 80 ? 4.710 -10.173 29.975 1.00 36.57 103 GLY A CA 1
ATOM 642 C C . GLY A 1 80 ? 4.884 -10.251 28.464 1.00 37.22 103 GLY A C 1
ATOM 643 O O . GLY A 1 80 ? 5.903 -9.782 27.955 1.00 36.31 103 GLY A O 1
ATOM 644 N N . ASP A 1 81 ? 3.902 -10.816 27.747 1.00 35.61 104 ASP A N 1
ATOM 645 C CA . ASP A 1 81 ? 4.003 -10.976 26.294 1.00 35.53 104 ASP A CA 1
ATOM 646 C C . ASP A 1 81 ? 3.340 -9.789 25.591 1.00 35.54 104 ASP A C 1
ATOM 647 O O . ASP A 1 81 ? 2.097 -9.701 25.484 1.00 35.49 104 ASP A O 1
ATOM 652 N N . ALA A 1 82 ? 4.193 -8.852 25.169 1.00 33.26 105 ALA A N 1
ATOM 653 C CA . ALA A 1 82 ? 3.792 -7.629 24.480 1.00 31.17 105 ALA A CA 1
ATOM 654 C C . ALA A 1 82 ? 3.909 -7.789 22.960 1.00 31.63 105 ALA A C 1
ATOM 655 O O . ALA A 1 82 ? 4.006 -6.796 22.213 1.00 29.35 105 ALA A O 1
ATOM 657 N N . SER A 1 83 ? 3.869 -9.034 22.505 1.00 28.83 106 SER A N 1
ATOM 658 C CA . SER A 1 83 ? 4.016 -9.288 21.082 1.00 31.75 106 SER A CA 1
ATOM 659 C C . SER A 1 83 ? 2.892 -8.655 20.246 1.00 29.88 106 SER A C 1
ATOM 660 O O . SER A 1 83 ? 1.734 -8.549 20.685 1.00 28.60 106 SER A O 1
ATOM 663 N N . LEU A 1 84 ? 3.271 -8.214 19.053 1.00 31.11 107 LEU A N 1
ATOM 664 C CA . LEU A 1 84 ? 2.371 -7.615 18.067 1.00 31.76 107 LEU A CA 1
ATOM 665 C C . LEU A 1 84 ? 1.928 -8.645 16.991 1.00 33.68 107 LEU A C 1
ATOM 666 O O . LEU A 1 84 ? 2.786 -9.315 16.379 1.00 30.90 107 LEU A O 1
ATOM 671 N N . ARG A 1 85 ? 0.619 -8.766 16.750 1.00 33.16 108 ARG A N 1
ATOM 672 C CA . ARG A 1 85 ? 0.164 -9.677 15.690 1.00 35.94 108 ARG A CA 1
ATOM 673 C C . ARG A 1 85 ? -0.322 -8.832 14.531 1.00 35.41 108 ARG A C 1
ATOM 674 O O . ARG A 1 85 ? -1.039 -7.872 14.759 1.00 36.22 108 ARG A O 1
ATOM 682 N N . LEU A 1 86 ? 0.134 -9.157 13.318 1.00 35.62 109 LEU A N 1
ATOM 683 C CA . LEU A 1 86 ? -0.232 -8.481 12.067 1.00 35.22 109 LEU A CA 1
ATOM 684 C C . LEU A 1 86 ? -0.810 -9.519 11.101 1.00 36.38 109 LEU A C 1
ATOM 685 O O . LEU A 1 86 ? -0.086 -10.303 10.487 1.00 34.60 109 LEU A O 1
ATOM 690 N N . PRO A 1 87 ? -2.140 -9.556 10.987 1.00 38.14 110 PRO A N 1
ATOM 691 C CA . PRO A 1 87 ? -2.801 -10.504 10.086 1.00 38.42 110 PRO A CA 1
ATOM 692 C C . PRO A 1 87 ? -2.515 -10.170 8.631 1.00 38.35 110 PRO A C 1
ATOM 693 O O . PRO A 1 87 ? -2.447 -8.983 8.261 1.00 36.60 110 PRO A O 1
ATOM 697 N N . GLY A 1 88 ? -2.344 -11.227 7.834 1.00 38.26 111 GLY A N 1
ATOM 698 C CA . GLY A 1 88 ? -2.073 -11.084 6.398 1.00 38.87 111 GLY A CA 1
ATOM 699 C C . GLY A 1 88 ? -0.971 -10.080 6.094 1.00 38.91 111 GLY A C 1
ATOM 700 O O . GLY A 1 88 ? -1.203 -9.026 5.500 1.00 39.68 111 GLY A O 1
ATOM 701 N N . ILE A 1 89 ? 0.250 -10.404 6.506 1.00 37.98 112 ILE A N 1
ATOM 702 C CA . ILE A 1 89 ? 1.374 -9.503 6.305 1.00 36.39 112 ILE A CA 1
ATOM 703 C C . ILE A 1 89 ? 1.679 -9.233 4.808 1.00 37.79 112 ILE A C 1
ATOM 704 O O . ILE A 1 89 ? 1.716 -10.164 3.989 1.00 37.42 112 ILE A O 1
ATOM 709 N N . GLN A 1 90 ? 1.885 -7.964 4.464 1.00 37.54 113 GLN A N 1
ATOM 710 C CA . GLN A 1 90 ? 2.194 -7.560 3.087 1.00 40.46 113 GLN A CA 1
ATOM 711 C C . GLN A 1 90 ? 3.702 -7.317 2.902 1.00 39.84 113 GLN A C 1
ATOM 712 O O . GLN A 1 90 ? 4.433 -7.145 3.895 1.00 39.72 113 GLN A O 1
ATOM 718 N N . LEU A 1 91 ? 4.152 -7.305 1.638 1.00 39.19 114 LEU A N 1
ATOM 719 C CA . LEU A 1 91 ? 5.586 -7.133 1.300 1.00 37.74 114 LEU A CA 1
ATOM 720 C C . LEU A 1 91 ? 6.067 -5.792 1.773 1.00 35.99 114 LEU A C 1
ATOM 721 O O . LEU A 1 91 ? 7.192 -5.638 2.209 1.00 36.10 114 LEU A O 1
ATOM 726 N N . GLU A 1 92 ? 5.197 -4.808 1.671 1.00 35.95 115 GLU A N 1
ATOM 727 C CA . GLU A 1 92 ? 5.587 -3.474 2.060 1.00 37.92 115 GLU A CA 1
ATOM 728 C C . GLU A 1 92 ? 5.688 -3.323 3.592 1.00 37.20 115 GLU A C 1
ATOM 729 O O . GLU A 1 92 ? 6.167 -2.316 4.081 1.00 37.72 115 GLU A O 1
ATOM 735 N N . GLU A 1 93 ? 5.270 -4.333 4.341 1.00 36.23 116 GLU A N 1
ATOM 736 C CA . GLU A 1 93 ? 5.381 -4.221 5.802 1.00 36.21 116 GLU A CA 1
ATOM 737 C C . GLU A 1 93 ? 6.688 -4.789 6.347 1.00 36.03 116 GLU A C 1
ATOM 738 O O . GLU A 1 93 ? 6.886 -4.841 7.568 1.00 37.47 116 GLU A O 1
ATOM 744 N N . ALA A 1 94 ? 7.577 -5.237 5.450 1.00 34.75 117 ALA A N 1
ATOM 745 C CA . ALA A 1 94 ? 8.869 -5.740 5.876 1.00 34.13 117 ALA A CA 1
ATOM 746 C C . ALA A 1 94 ? 9.680 -4.503 6.355 1.00 35.23 117 ALA A C 1
ATOM 747 O O . ALA A 1 94 ? 9.336 -3.354 6.025 1.00 34.82 117 ALA A O 1
ATOM 749 N N . GLY A 1 95 ? 10.707 -4.729 7.171 1.00 33.56 118 GLY A N 1
ATOM 750 C CA . GLY A 1 95 ? 11.487 -3.628 7.688 1.00 34.78 118 GLY A CA 1
ATOM 751 C C . GLY A 1 95 ? 11.753 -3.760 9.182 1.00 36.39 118 GLY A C 1
ATOM 752 O O . GLY A 1 95 ? 11.650 -4.876 9.744 1.00 36.49 118 GLY A O 1
ATOM 753 N N . GLU A 1 96 ? 12.069 -2.667 9.872 1.00 36.53 119 GLU A N 1
ATOM 754 C CA . GLU A 1 96 ? 12.345 -2.880 11.266 1.00 37.99 119 GLU A CA 1
ATOM 755 C C . GLU A 1 96 ? 11.310 -2.391 12.249 1.00 35.70 119 GLU A C 1
ATOM 756 O O . GLU A 1 96 ? 10.823 -1.269 12.185 1.00 34.12 119 GLU A O 1
ATOM 762 N N . TYR A 1 97 ? 10.974 -3.310 13.146 1.00 34.09 120 TYR A N 1
ATOM 763 C CA . TYR A 1 97 ? 9.991 -3.090 14.170 1.00 30.92 120 TYR A CA 1
ATOM 764 C C . TYR A 1 97 ? 10.653 -2.894 15.511 1.00 33.02 120 TYR A C 1
ATOM 765 O O . TYR A 1 97 ? 11.539 -3.689 15.914 1.00 31.85 120 TYR A O 1
ATOM 774 N N . ARG A 1 98 ? 10.226 -1.832 16.188 1.00 31.32 121 ARG A N 1
ATOM 775 C CA . ARG A 1 98 ? 10.721 -1.513 17.532 1.00 30.71 121 ARG A CA 1
ATOM 776 C C . ARG A 1 98 ? 9.585 -1.592 18.550 1.00 29.81 121 ARG A C 1
ATOM 777 O O . ARG A 1 98 ? 8.533 -1.004 18.366 1.00 29.08 121 ARG A O 1
ATOM 785 N N . CYS A 1 99 ? 9.847 -2.301 19.649 1.00 28.61 122 CYS A N 1
ATOM 786 C CA . CYS A 1 99 ? 8.907 -2.471 20.718 1.00 30.20 122 CYS A CA 1
ATOM 787 C C . CYS A 1 99 ? 9.421 -1.606 21.855 1.00 31.02 122 CYS A C 1
ATOM 788 O O . CYS A 1 99 ? 10.554 -1.771 22.296 1.00 31.68 122 CYS A O 1
ATOM 791 N N . GLU A 1 100 ? 8.592 -0.692 22.324 1.00 32.37 123 GLU A N 1
ATOM 792 C CA . GLU A 1 100 ? 9.010 0.205 23.421 1.00 34.66 123 GLU A CA 1
ATOM 793 C C . GLU A 1 100 ? 8.045 0.115 24.583 1.00 32.45 123 GLU A C 1
ATOM 794 O O . GLU A 1 100 ? 6.844 0.311 24.426 1.00 32.60 123 GLU A O 1
ATOM 800 N N . VAL A 1 101 ? 8.570 -0.186 25.756 1.00 32.24 124 VAL A N 1
ATOM 801 C CA . VAL A 1 101 ? 7.724 -0.319 26.918 1.00 32.47 124 VAL A CA 1
ATOM 802 C C . VAL A 1 101 ? 8.091 0.752 27.943 1.00 33.68 124 VAL A C 1
ATOM 803 O O . VAL A 1 101 ? 9.267 0.994 28.194 1.00 34.79 124 VAL A O 1
ATOM 807 N N . VAL A 1 102 ? 7.093 1.350 28.551 1.00 33.26 125 VAL A N 1
ATOM 808 C CA . VAL A 1 102 ? 7.342 2.395 29.539 1.00 36.58 125 VAL A CA 1
ATOM 809 C C . VAL A 1 102 ? 6.596 2.087 30.834 1.00 35.57 125 VAL A C 1
ATOM 810 O O . VAL A 1 102 ? 5.396 1.832 30.830 1.00 36.81 125 VAL A O 1
ATOM 814 N N . VAL A 1 103 ? 7.336 2.067 31.938 1.00 36.89 126 VAL A N 1
ATOM 815 C CA . VAL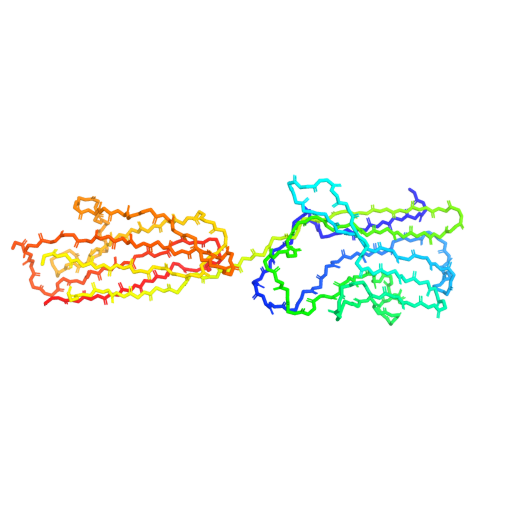 A 1 103 ? 6.791 1.825 33.267 1.00 36.86 126 VAL A CA 1
ATOM 816 C C . VAL A 1 103 ? 7.452 2.985 34.042 1.00 39.82 126 VAL A C 1
ATOM 817 O O . VAL A 1 103 ? 8.504 2.827 34.675 1.00 37.37 126 VAL A O 1
ATOM 821 N N . THR A 1 104 ? 6.834 4.154 33.907 1.00 42.06 127 THR A N 1
ATOM 822 C CA . THR A 1 104 ? 7.320 5.414 34.489 1.00 45.88 127 THR A CA 1
ATOM 823 C C . THR A 1 104 ? 7.974 5.234 35.845 1.00 45.66 127 THR A C 1
ATOM 824 O O . THR A 1 104 ? 7.434 4.553 36.733 1.00 46.36 127 THR A O 1
ATOM 828 N N . PRO A 1 105 ? 9.178 5.808 36.021 1.00 46.70 128 PRO A N 1
ATOM 829 C CA . PRO A 1 105 ? 9.933 6.594 35.039 1.00 46.43 128 PRO A CA 1
ATOM 830 C C . PRO A 1 105 ? 10.906 5.794 34.129 1.00 47.61 128 PRO A C 1
ATOM 831 O O . PRO A 1 105 ? 11.781 6.387 33.477 1.00 48.91 128 PRO A O 1
ATOM 835 N N . LEU A 1 106 ? 10.770 4.472 34.068 1.00 46.25 129 LEU A N 1
ATOM 836 C CA . LEU A 1 106 ? 11.659 3.684 33.219 1.00 44.92 129 LEU A CA 1
ATOM 837 C C . LEU A 1 106 ? 11.103 3.429 31.817 1.00 43.74 129 LEU A C 1
ATOM 838 O O . LEU A 1 106 ? 9.892 3.531 31.573 1.00 41.88 129 LEU A O 1
ATOM 843 N N . LYS A 1 107 ? 12.011 3.111 30.901 1.00 42.33 130 LYS A N 1
ATOM 844 C CA . LYS A 1 107 ? 11.680 2.810 29.512 1.00 42.26 130 LYS A CA 1
ATOM 845 C C . LYS A 1 107 ? 12.683 1.794 29.009 1.00 40.18 130 LYS A C 1
ATOM 846 O O . LYS A 1 107 ? 13.874 1.830 29.364 1.00 38.22 130 LYS A O 1
ATOM 852 N N . ALA A 1 108 ? 12.193 0.866 28.200 1.00 37.00 131 ALA A N 1
ATOM 853 C CA . ALA A 1 108 ? 13.045 -0.169 27.646 1.00 35.82 131 ALA A CA 1
ATOM 854 C C . ALA A 1 108 ? 12.594 -0.384 26.203 1.00 34.64 131 ALA A C 1
ATOM 855 O O . ALA A 1 108 ? 11.421 -0.146 25.885 1.00 32.68 131 ALA A O 1
ATOM 857 N N . GLN A 1 109 ? 13.496 -0.829 25.329 1.00 33.17 132 GLN A N 1
ATOM 858 C CA . GLN A 1 109 ? 13.089 -1.066 23.944 1.00 36.34 132 GLN A CA 1
ATOM 859 C C . GLN A 1 109 ? 13.923 -2.136 23.287 1.00 35.67 132 GLN A C 1
ATOM 860 O O . GLN A 1 109 ? 15.017 -2.447 23.732 1.00 36.13 132 GLN A O 1
ATOM 866 N N . GLY A 1 110 ? 13.388 -2.680 22.208 1.00 33.41 133 GLY A N 1
ATOM 867 C CA . GLY A 1 110 ? 14.069 -3.726 21.495 1.00 32.09 133 GLY A CA 1
ATOM 868 C C . GLY A 1 110 ? 13.638 -3.570 20.039 1.00 33.25 133 GLY A C 1
ATOM 869 O O . GLY A 1 110 ? 12.564 -3.017 19.758 1.00 30.82 133 GLY A O 1
ATOM 870 N N . THR A 1 111 ? 14.458 -4.085 19.134 1.00 31.32 134 THR A N 1
ATOM 871 C CA . THR A 1 111 ? 14.191 -3.958 17.712 1.00 33.88 134 THR A CA 1
ATOM 872 C C . THR A 1 111 ? 14.390 -5.283 17.031 1.00 33.45 134 THR A C 1
ATOM 873 O O . THR A 1 111 ? 15.181 -6.117 17.480 1.00 34.47 134 THR A O 1
ATOM 877 N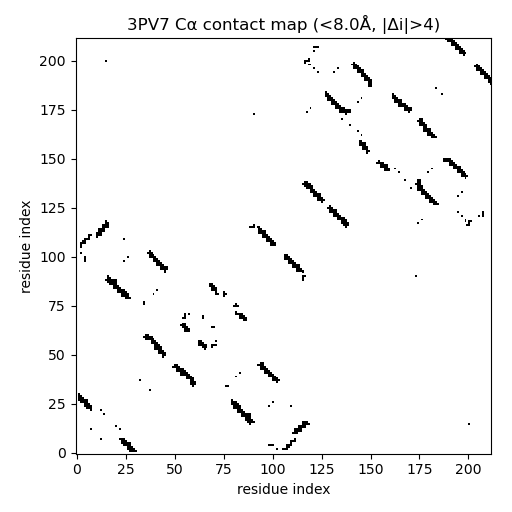 N . VAL A 1 112 ? 13.663 -5.493 15.948 1.00 32.56 135 VAL A N 1
ATOM 878 C CA . VAL A 1 112 ? 13.814 -6.720 15.175 1.00 30.75 135 VAL A CA 1
ATOM 879 C C . VAL A 1 112 ? 13.538 -6.428 13.708 1.00 32.16 135 VAL A C 1
ATOM 880 O O . VAL A 1 112 ? 12.678 -5.566 13.380 1.00 31.06 135 VAL A O 1
ATOM 884 N N . GLN A 1 113 ? 14.231 -7.147 12.822 1.00 32.21 136 GLN A N 1
ATOM 885 C CA . GLN A 1 113 ? 14.038 -6.998 11.380 1.00 32.43 136 GLN A CA 1
ATOM 886 C C . GLN A 1 113 ? 13.054 -8.033 10.873 1.00 33.07 136 GLN A C 1
ATOM 887 O O . GLN A 1 113 ? 13.198 -9.230 11.156 1.00 33.10 136 GLN A O 1
ATOM 893 N N . LEU A 1 114 ? 12.014 -7.584 10.166 1.00 31.59 137 LEU A N 1
ATOM 894 C CA . LEU A 1 114 ? 11.037 -8.533 9.645 1.00 31.99 137 LEU A CA 1
ATOM 895 C C . LEU A 1 114 ? 11.262 -8.650 8.134 1.00 31.75 137 LEU A C 1
ATOM 896 O O . LEU A 1 114 ? 11.244 -7.638 7.414 1.00 30.61 137 LEU A O 1
ATOM 901 N N . GLU A 1 115 ? 11.458 -9.872 7.665 1.00 33.67 138 GLU A N 1
ATOM 902 C CA . GLU A 1 115 ? 11.664 -10.100 6.229 1.00 38.28 138 GLU A CA 1
ATOM 903 C C . GLU A 1 115 ? 10.477 -10.877 5.698 1.00 38.82 138 GLU A C 1
ATOM 904 O O . GLU A 1 115 ? 10.120 -11.916 6.274 1.00 40.53 138 GLU A O 1
ATOM 910 N N . VAL A 1 116 ? 9.829 -10.341 4.660 1.00 37.60 139 VAL A N 1
ATOM 911 C CA . VAL A 1 116 ? 8.649 -10.991 4.078 1.00 38.49 139 VAL A CA 1
ATOM 912 C C . VAL A 1 116 ? 9.093 -11.640 2.764 1.00 38.46 139 VAL A C 1
ATOM 913 O O . VAL A 1 116 ? 9.704 -10.979 1.923 1.00 39.44 139 VAL A O 1
ATOM 917 N N . VAL A 1 117 ? 8.823 -12.930 2.599 1.00 39.54 140 VAL A N 1
ATOM 918 C CA . VAL A 1 117 ? 9.226 -13.598 1.361 1.00 40.18 140 VAL A CA 1
ATOM 919 C C . VAL A 1 117 ? 8.055 -14.251 0.629 1.00 40.39 140 VAL A C 1
ATOM 920 O O . VAL A 1 117 ? 7.090 -14.714 1.246 1.00 41.77 140 VAL A O 1
ATOM 924 N N . ALA A 1 118 ? 8.144 -14.272 -0.698 1.00 39.00 141 ALA A N 1
ATOM 925 C CA . ALA A 1 118 ? 7.113 -14.860 -1.526 1.00 38.29 141 ALA A CA 1
ATOM 926 C C . ALA A 1 118 ? 7.795 -15.936 -2.378 1.00 37.80 141 ALA A C 1
ATOM 927 O O . ALA A 1 118 ? 8.875 -15.740 -2.929 1.00 36.65 141 ALA A O 1
ATOM 929 N N . SER A 1 119 ? 7.167 -17.095 -2.430 1.00 38.45 142 SER A N 1
ATOM 930 C CA . SER A 1 119 ? 7.703 -18.225 -3.162 1.00 39.30 142 SER A CA 1
ATOM 931 C C . SER A 1 119 ? 7.414 -18.169 -4.658 1.00 39.48 142 SER A C 1
ATOM 932 O O . SER A 1 119 ? 6.325 -17.768 -5.087 1.00 38.68 142 SER A O 1
ATOM 935 N N . PRO A 1 120 ? 8.386 -18.573 -5.479 1.00 39.24 143 PRO A N 1
ATOM 936 C CA . PRO A 1 120 ? 8.096 -18.510 -6.914 1.00 39.51 143 PRO A CA 1
ATOM 937 C C . PRO A 1 120 ? 7.251 -19.697 -7.351 1.00 38.74 143 PRO A C 1
ATOM 938 O O . PRO A 1 120 ? 7.341 -20.783 -6.784 1.00 37.73 143 PRO A O 1
ATOM 942 N N . ALA A 1 121 ? 6.403 -19.459 -8.339 1.00 39.51 144 ALA A N 1
ATOM 943 C CA . ALA A 1 121 ? 5.610 -20.499 -8.967 1.00 37.82 144 ALA A CA 1
ATOM 944 C C . ALA A 1 121 ? 6.352 -20.647 -10.297 1.00 37.60 144 ALA A C 1
ATOM 945 O O . ALA A 1 121 ? 6.782 -19.653 -10.894 1.00 37.19 144 ALA A O 1
ATOM 947 N N . SER A 1 122 ? 6.495 -21.869 -10.774 1.00 36.65 145 SER A N 1
ATOM 948 C CA . SER A 1 122 ? 7.224 -22.089 -11.993 1.00 38.92 145 SER A CA 1
ATOM 949 C C . SER A 1 122 ? 6.381 -22.8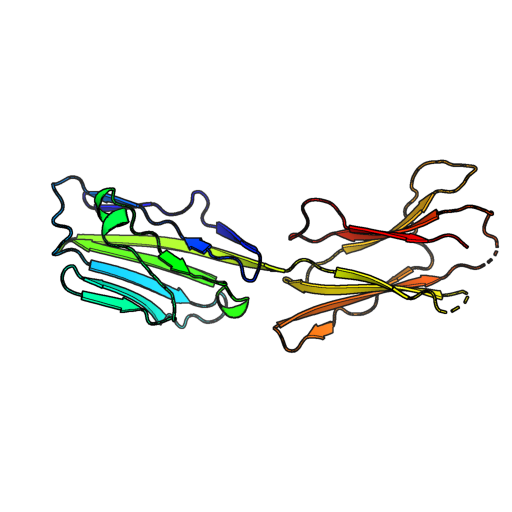40 -13.015 1.00 39.34 145 SER A C 1
ATOM 950 O O . SER A 1 122 ? 5.547 -23.656 -12.633 1.00 40.81 145 SER A O 1
ATOM 953 N N . ARG A 1 123 ? 6.582 -22.558 -14.303 1.00 37.84 146 ARG A N 1
ATOM 954 C CA . ARG A 1 123 ? 5.840 -23.276 -15.340 1.00 38.51 146 ARG A CA 1
ATOM 955 C C . ARG A 1 123 ? 6.747 -23.410 -16.554 1.00 37.76 146 ARG A C 1
ATOM 956 O O . ARG A 1 123 ? 7.594 -22.553 -16.790 1.00 35.91 146 ARG A O 1
ATOM 964 N N . LEU A 1 124 ? 6.561 -24.482 -17.319 1.00 36.51 147 LEU A N 1
ATOM 965 C CA . LEU A 1 124 ? 7.351 -24.689 -18.518 1.00 37.12 147 LEU A CA 1
ATOM 966 C C . LEU A 1 124 ? 6.585 -24.173 -19.744 1.00 38.26 147 LEU A C 1
ATOM 967 O O . LEU A 1 124 ? 5.377 -24.313 -19.824 1.00 39.11 147 LEU A O 1
ATOM 972 N N . LEU A 1 125 ? 7.296 -23.535 -20.668 1.00 40.72 148 LEU A N 1
ATOM 973 C CA . LEU A 1 125 ? 6.711 -23.037 -21.920 1.00 43.49 148 LEU A CA 1
ATOM 974 C C . LEU A 1 125 ? 7.490 -23.835 -22.980 1.00 44.71 148 LEU A C 1
ATOM 975 O O . LEU A 1 125 ? 8.637 -23.501 -23.335 1.00 42.01 148 LEU A O 1
ATOM 980 N N . LEU A 1 126 ? 6.868 -24.909 -23.450 1.00 46.12 149 LEU A N 1
ATOM 981 C CA . LEU A 1 126 ? 7.516 -25.829 -24.400 1.00 48.98 149 LEU A CA 1
ATOM 982 C C . LEU A 1 126 ? 7.110 -25.683 -25.872 1.00 51.03 149 LEU A C 1
ATOM 983 O O . LEU A 1 126 ? 7.592 -26.444 -26.723 1.00 50.74 149 LEU A O 1
ATOM 988 N N . ASP A 1 127 ? 6.243 -24.714 -26.165 1.00 53.80 150 ASP A N 1
ATOM 989 C CA . ASP A 1 127 ? 5.763 -24.488 -27.528 1.00 56.20 150 ASP A CA 1
ATOM 990 C C . ASP A 1 127 ? 6.567 -23.426 -28.268 1.00 56.93 150 ASP A C 1
ATOM 991 O O . ASP A 1 127 ? 7.684 -23.106 -27.795 1.00 57.56 150 ASP A O 1
ATOM 996 N N . ASP A 1 136 ? 13.723 -27.047 -30.415 1.00 53.28 159 ASP A N 1
ATOM 997 C CA . ASP A 1 136 ? 14.819 -26.033 -30.292 1.00 52.78 159 ASP A CA 1
ATOM 998 C C . ASP A 1 136 ? 14.896 -25.273 -28.939 1.00 52.31 159 ASP A C 1
ATOM 999 O O . ASP A 1 136 ? 15.822 -25.503 -28.154 1.00 52.23 159 ASP A O 1
ATOM 1001 N N . LYS A 1 137 ? 13.942 -24.376 -28.666 1.00 51.79 160 LYS A N 1
ATOM 1002 C CA . LYS A 1 137 ? 13.968 -23.579 -27.433 1.00 50.52 160 LYS A CA 1
ATOM 1003 C C . LYS A 1 137 ? 12.857 -23.864 -26.444 1.00 48.86 160 LYS A C 1
ATOM 1004 O O . LYS A 1 137 ? 11.671 -23.815 -26.786 1.00 49.58 160 LYS A O 1
ATOM 1010 N N . TYR A 1 138 ? 13.233 -24.111 -25.200 1.00 46.03 161 TYR A N 1
ATOM 1011 C CA . TYR A 1 138 ? 12.230 -24.387 -24.187 1.00 44.34 161 TYR A CA 1
ATOM 1012 C C . TYR A 1 138 ? 12.365 -23.378 -23.057 1.00 43.07 161 TYR A C 1
ATOM 1013 O O . TYR A 1 138 ? 13.472 -22.973 -22.679 1.00 42.18 161 TYR A O 1
ATOM 1022 N N . MET A 1 139 ? 11.247 -22.956 -22.494 1.00 41.20 162 MET A N 1
ATOM 1023 C CA . MET A 1 139 ? 11.378 -21.960 -21.448 1.00 39.46 162 MET A CA 1
ATOM 1024 C C . MET A 1 139 ? 10.797 -22.378 -20.131 1.00 36.77 162 MET A C 1
ATOM 1025 O O . MET A 1 139 ? 9.933 -23.253 -20.052 1.00 37.56 162 MET A O 1
ATOM 1030 N N . CYS A 1 140 ? 11.291 -21.731 -19.093 1.00 34.97 163 CYS A N 1
ATOM 1031 C CA . CYS A 1 140 ? 10.804 -21.961 -17.754 1.00 34.54 163 CYS A CA 1
ATOM 1032 C C . CYS A 1 140 ? 10.575 -20.595 -17.116 1.00 36.09 163 CYS A C 1
ATOM 1033 O O . CYS A 1 140 ? 11.526 -19.816 -16.921 1.00 36.18 163 CYS A O 1
ATOM 1036 N N . GLU A 1 141 ? 9.323 -20.306 -16.802 1.00 33.71 164 GLU A N 1
ATOM 1037 C CA . GLU A 1 141 ? 8.999 -19.025 -16.192 1.00 33.68 164 GLU A CA 1
ATOM 1038 C C . GLU A 1 141 ? 8.749 -19.155 -14.701 1.00 32.19 164 GLU A C 1
ATOM 1039 O O . GLU A 1 141 ? 7.839 -19.879 -14.291 1.00 31.39 164 GLU A O 1
ATOM 1045 N N . SER A 1 142 ? 9.519 -18.438 -13.890 1.00 32.66 165 SER A N 1
ATOM 1046 C CA . SER A 1 142 ? 9.275 -18.462 -12.439 1.00 32.15 165 SER A CA 1
ATOM 1047 C C . SER A 1 142 ? 8.617 -17.129 -12.127 1.00 33.40 165 SER A C 1
ATOM 1048 O O . SER A 1 142 ? 8.997 -16.093 -12.687 1.00 33.28 165 SER A O 1
ATOM 1051 N N . SER A 1 143 ? 7.628 -17.120 -11.240 1.00 31.80 166 SER A N 1
ATOM 1052 C CA . SER A 1 143 ? 6.929 -15.868 -11.017 1.00 33.66 166 SER A CA 1
ATOM 1053 C C . SER A 1 143 ? 6.429 -15.596 -9.620 1.00 33.97 166 SER A C 1
ATOM 1054 O O . SER A 1 143 ? 6.180 -16.518 -8.826 1.00 32.44 166 SER A O 1
ATOM 1057 N N . GLY A 1 144 ? 6.200 -14.308 -9.368 1.00 34.43 167 GLY A N 1
ATOM 1058 C CA . GLY A 1 144 ? 5.671 -13.887 -8.078 1.00 35.77 167 GLY A CA 1
ATOM 1059 C C . GLY A 1 144 ? 6.558 -14.101 -6.870 1.00 35.90 167 GLY A C 1
ATOM 1060 O O . GLY A 1 144 ? 6.046 -14.291 -5.763 1.00 37.17 167 GLY A O 1
ATOM 1061 N N . PHE A 1 145 ? 7.876 -14.077 -7.044 1.00 36.29 168 PHE A N 1
ATOM 1062 C CA . PHE A 1 145 ? 8.768 -14.295 -5.919 1.00 35.71 168 PHE A CA 1
ATOM 1063 C C . PHE A 1 145 ? 9.330 -12.967 -5.359 1.00 36.20 168 PHE A C 1
ATOM 1064 O O . PHE A 1 145 ? 9.375 -11.968 -6.060 1.00 35.70 168 PHE A O 1
ATOM 1072 N N . TYR A 1 146 ? 9.758 -12.992 -4.100 1.00 34.81 169 TYR A N 1
ATOM 1073 C CA . TYR A 1 146 ? 10.350 -11.835 -3.437 1.00 37.17 169 TYR A CA 1
ATOM 1074 C C . TYR A 1 146 ? 11.214 -12.426 -2.320 1.00 37.36 169 TYR A C 1
ATOM 1075 O O . TYR A 1 146 ? 10.743 -13.276 -1.557 1.00 35.98 169 TYR A O 1
ATOM 1084 N N . PRO A 1 147 ? 12.474 -11.981 -2.188 1.00 37.94 170 PRO A N 1
ATOM 1085 C CA . PRO A 1 147 ? 13.231 -10.983 -2.936 1.00 38.96 170 PRO A CA 1
ATOM 1086 C C . PRO A 1 147 ? 13.669 -11.402 -4.341 1.00 39.73 170 PRO A C 1
ATOM 1087 O O . PRO A 1 147 ? 13.440 -12.545 -4.800 1.00 37.04 170 PRO A O 1
ATOM 1091 N N . GLU A 1 148 ? 14.354 -10.482 -5.000 1.00 39.27 171 GLU A N 1
ATOM 1092 C CA . GLU A 1 148 ? 14.768 -10.695 -6.384 1.00 39.49 171 GLU A CA 1
ATOM 1093 C C . GLU A 1 148 ? 15.829 -11.773 -6.603 1.00 38.63 171 GLU A C 1
ATOM 1094 O O . GLU A 1 148 ? 15.850 -12.416 -7.653 1.00 37.49 171 GLU A O 1
ATOM 1100 N N . ALA A 1 149 ? 16.702 -11.988 -5.623 1.00 37.89 172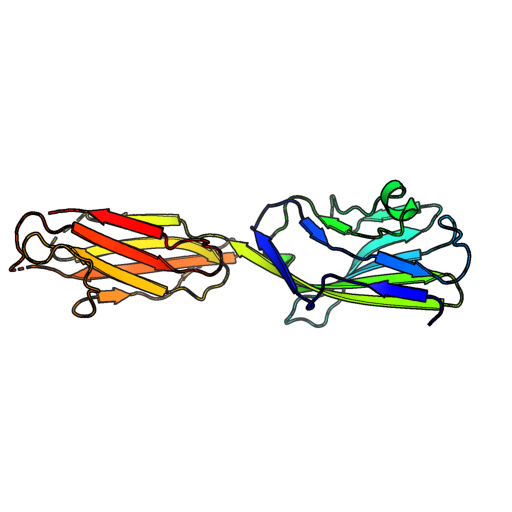 ALA A N 1
ATOM 1101 C CA . ALA A 1 149 ? 17.744 -12.988 -5.792 1.00 36.56 172 ALA A CA 1
ATOM 1102 C C . ALA A 1 149 ? 17.140 -14.375 -6.056 1.00 35.61 172 ALA A C 1
ATOM 1103 O O . ALA A 1 149 ? 16.341 -14.883 -5.282 1.00 35.50 172 ALA A O 1
ATOM 1105 N N . ILE A 1 150 ? 17.543 -14.995 -7.159 1.00 35.89 173 ILE A N 1
ATOM 1106 C CA . ILE A 1 150 ? 17.026 -16.306 -7.504 1.00 35.90 173 ILE A CA 1
ATOM 1107 C C . ILE A 1 150 ? 18.057 -17.008 -8.399 1.00 37.04 173 ILE A C 1
ATOM 1108 O O . ILE A 1 150 ? 18.819 -16.347 -9.124 1.00 36.28 173 ILE A O 1
ATOM 1113 N N . ASN A 1 151 ? 18.110 -18.335 -8.319 1.00 37.08 174 ASN A N 1
ATOM 1114 C CA . ASN A 1 151 ? 19.052 -19.087 -9.144 1.00 38.72 174 ASN A CA 1
ATOM 1115 C C . ASN A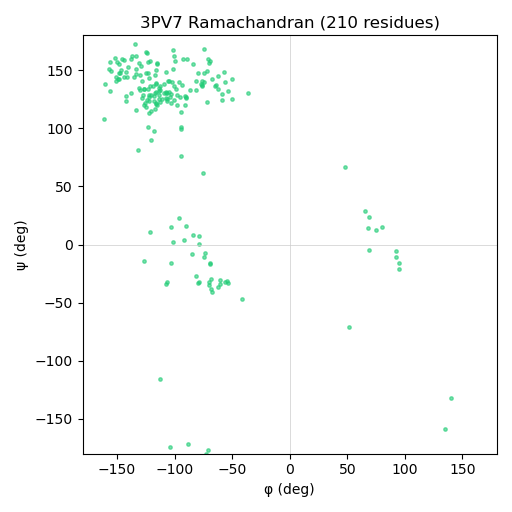 1 151 ? 18.278 -20.089 -9.987 1.00 37.71 174 ASN A C 1
ATOM 1116 O O . ASN A 1 151 ? 17.689 -21.036 -9.448 1.00 36.71 174 ASN A O 1
ATOM 1121 N N . ILE A 1 152 ? 18.276 -19.899 -11.299 1.00 36.35 175 ILE A N 1
ATOM 1122 C CA . ILE A 1 152 ? 17.572 -20.871 -12.126 1.00 36.75 175 ILE A CA 1
ATOM 1123 C C . ILE A 1 152 ? 18.619 -21.662 -12.894 1.00 36.94 175 ILE A C 1
ATOM 1124 O O . ILE A 1 152 ? 19.509 -21.053 -13.505 1.00 36.35 175 ILE A O 1
ATOM 1129 N N . THR A 1 153 ? 18.513 -22.995 -12.862 1.00 36.22 176 THR A N 1
ATOM 1130 C CA . THR A 1 153 ? 19.415 -23.870 -13.626 1.00 37.00 176 THR A CA 1
ATOM 1131 C C . THR A 1 153 ? 18.583 -24.946 -14.335 1.00 37.62 176 THR A C 1
ATOM 1132 O O . THR A 1 153 ? 17.359 -25.047 -14.123 1.00 37.11 176 THR A O 1
ATOM 1136 N N . TRP A 1 154 ? 19.251 -25.713 -15.196 1.00 37.61 177 TRP A N 1
ATOM 1137 C CA . TRP A 1 154 ? 18.614 -26.818 -15.874 1.00 37.07 177 TRP A CA 1
ATOM 1138 C C . TRP A 1 154 ? 19.495 -28.035 -15.700 1.00 38.29 177 TRP A C 1
ATOM 1139 O O . TRP A 1 154 ? 20.739 -27.944 -15.650 1.00 39.88 177 TRP A O 1
ATOM 1150 N N . GLU A 1 155 ? 18.868 -29.183 -15.604 1.00 37.91 178 GLU A N 1
ATOM 1151 C CA . GLU A 1 155 ? 19.607 -30.404 -15.441 1.00 36.66 178 GLU A CA 1
ATOM 1152 C C . GLU A 1 155 ? 18.955 -31.415 -16.348 1.00 36.82 178 GLU A C 1
ATOM 1153 O O . GLU A 1 155 ? 17.831 -31.206 -16.833 1.00 35.71 178 GLU A O 1
ATOM 1159 N N . LYS A 1 156 ? 19.673 -32.485 -16.639 1.00 35.05 179 LYS A N 1
ATOM 1160 C CA . LYS A 1 156 ? 19.069 -33.519 -17.458 1.00 36.78 179 LYS A CA 1
ATOM 1161 C C . LYS A 1 156 ? 19.514 -34.883 -16.975 1.00 36.12 179 LYS A C 1
ATOM 1162 O O . LYS A 1 156 ? 20.616 -35.011 -16.418 1.00 36.44 179 LYS A O 1
ATOM 1168 N N . GLN A 1 157 ? 18.636 -35.881 -17.121 1.00 35.25 180 GLN A N 1
ATOM 1169 C CA . GLN A 1 157 ? 18.967 -37.254 -16.775 1.00 35.84 180 GLN A CA 1
ATOM 1170 C C . GLN A 1 157 ? 18.691 -38.096 -18.010 1.00 37.59 180 GLN A C 1
ATOM 1171 O O . GLN A 1 157 ? 17.563 -38.158 -18.529 1.00 36.39 180 GLN A O 1
ATOM 1177 N N . THR A 1 158 ? 19.746 -38.717 -18.519 1.00 38.52 181 THR A N 1
ATOM 1178 C CA . THR A 1 158 ? 19.635 -39.529 -19.726 1.00 39.72 181 THR A CA 1
ATOM 1179 C C . THR A 1 158 ? 19.587 -41.003 -19.332 1.00 39.86 181 THR A C 1
ATOM 1180 O O . THR A 1 158 ? 19.871 -41.367 -18.189 1.00 40.19 181 THR A O 1
ATOM 1184 N N . GLN A 1 159 ? 19.231 -41.841 -20.286 1.00 41.20 182 GLN A N 1
ATOM 1185 C CA . GLN A 1 159 ? 19.157 -43.276 -20.043 1.00 43.75 182 GLN A CA 1
ATOM 1186 C C . GLN A 1 159 ? 20.538 -43.885 -19.782 1.00 44.30 182 GLN A C 1
ATOM 1187 O O . GLN A 1 159 ? 20.705 -44.729 -18.896 1.00 40.53 182 GLN A O 1
ATOM 1193 N N . LYS A 1 160 ? 21.532 -43.445 -20.552 1.00 45.16 183 LYS A N 1
ATOM 1194 C CA . LYS A 1 160 ? 22.871 -43.981 -20.389 1.00 45.73 183 LYS A CA 1
ATOM 1195 C C . LYS A 1 160 ? 23.529 -43.593 -19.085 1.00 45.30 183 LYS A C 1
ATOM 1196 O O . LYS A 1 160 ? 24.233 -44.417 -18.494 1.00 46.14 183 LYS A O 1
ATOM 1202 N N . PHE A 1 161 ? 23.324 -42.353 -18.626 1.00 44.00 184 PHE A N 1
ATOM 1203 C CA . PHE A 1 161 ? 23.877 -41.899 -17.340 1.00 42.73 184 PHE A CA 1
ATOM 1204 C C . PHE A 1 161 ? 22.693 -41.490 -16.470 1.00 43.35 184 PHE A C 1
ATOM 1205 O O . PHE A 1 161 ? 22.293 -40.315 -16.448 1.00 40.37 184 PHE A O 1
ATOM 1213 N N . PRO A 1 162 ? 22.149 -42.446 -15.707 1.00 44.47 185 PRO A N 1
ATOM 1214 C CA . PRO A 1 162 ? 20.998 -42.190 -14.847 1.00 44.17 185 PRO A CA 1
ATOM 1215 C C . PRO A 1 162 ? 21.223 -41.432 -13.566 1.00 43.83 185 PRO A C 1
ATOM 1216 O O . PRO A 1 162 ? 20.971 -41.938 -12.475 1.00 43.37 185 PRO A O 1
ATOM 1220 N N . HIS A 1 163 ? 21.682 -40.193 -13.712 1.00 43.55 186 HIS A N 1
ATOM 1221 C CA . HIS A 1 163 ? 21.911 -39.310 -12.581 1.00 43.40 186 HIS A CA 1
ATOM 1222 C C . HIS A 1 163 ? 21.843 -37.903 -13.172 1.00 43.28 186 HIS A C 1
ATOM 1223 O O . HIS A 1 163 ? 22.177 -37.713 -14.341 1.00 41.93 186 HIS A O 1
ATOM 1230 N N . PRO A 1 164 ? 21.429 -36.897 -12.372 1.00 42.50 187 PRO A N 1
ATOM 1231 C CA . PRO A 1 164 ? 21.339 -35.535 -12.916 1.00 43.45 187 PRO A CA 1
ATOM 1232 C C . PRO A 1 164 ? 22.656 -34.880 -13.336 1.00 43.40 187 PRO A C 1
ATOM 1233 O O . PRO A 1 164 ? 23.666 -34.981 -12.654 1.00 43.04 187 PRO A O 1
ATOM 1237 N N . ILE A 1 165 ? 22.628 -34.238 -14.487 1.00 43.41 188 ILE A N 1
ATOM 1238 C CA . ILE A 1 165 ? 23.782 -33.509 -14.981 1.00 46.90 188 ILE A CA 1
ATOM 1239 C C . ILE A 1 165 ? 23.310 -32.057 -15.175 1.00 46.71 188 ILE A C 1
ATOM 1240 O O . ILE A 1 165 ? 22.279 -31.810 -15.795 1.00 44.61 188 ILE A O 1
ATOM 1245 N N . GLU A 1 166 ? 24.032 -31.090 -14.619 1.00 48.50 189 GLU A N 1
ATOM 1246 C CA . GLU A 1 166 ? 23.587 -29.718 -14.817 1.00 50.19 189 GLU A CA 1
ATOM 1247 C C . GLU A 1 166 ? 23.951 -29.293 -16.236 1.00 49.97 189 GLU A C 1
ATOM 1248 O O . GLU A 1 166 ? 25.028 -29.613 -16.727 1.00 49.76 189 GLU A O 1
ATOM 1254 N N . ILE A 1 167 ? 23.023 -28.621 -16.913 1.00 50.94 190 ILE A N 1
ATOM 1255 C CA . ILE A 1 167 ? 23.225 -28.140 -18.281 1.00 52.57 190 ILE A CA 1
ATOM 1256 C C . ILE A 1 167 ? 23.717 -26.695 -18.185 1.00 54.75 190 ILE A C 1
ATOM 1257 O O . ILE A 1 167 ? 22.994 -25.813 -17.730 1.00 55.70 190 ILE A O 1
ATOM 1262 N N . SER A 1 168 ? 24.950 -26.449 -18.597 1.00 56.49 191 SER A N 1
ATOM 1263 C CA . SER A 1 168 ? 25.493 -25.091 -18.527 1.00 58.67 191 SER A CA 1
ATOM 1264 C C . SER A 1 168 ? 25.571 -24.492 -19.919 1.00 59.01 191 SER A C 1
ATOM 1265 O O . SER A 1 168 ? 25.380 -23.288 -20.123 1.00 59.60 191 SER A O 1
ATOM 1268 N N . GLU A 1 169 ? 25.814 -25.358 -20.882 1.00 59.04 192 GLU A N 1
ATOM 1269 C CA . GLU A 1 169 ? 25.913 -24.937 -22.258 1.00 60.07 192 GLU A CA 1
ATOM 1270 C C . GLU A 1 169 ? 24.512 -24.680 -22.807 1.00 59.11 192 GLU A C 1
ATOM 1271 O O . GLU A 1 169 ? 23.574 -25.414 -22.484 1.00 59.48 192 GLU A O 1
ATOM 1277 N N . ASP A 1 170 ? 24.356 -23.630 -23.609 1.00 57.74 193 ASP A N 1
ATOM 1278 C CA . ASP A 1 170 ? 23.067 -23.353 -24.259 1.00 57.65 193 ASP A CA 1
ATOM 1279 C C . ASP A 1 170 ? 21.874 -22.906 -23.393 1.00 56.50 193 ASP A C 1
ATOM 1280 O O . ASP A 1 170 ? 20.717 -23.087 -23.789 1.00 55.39 193 ASP A O 1
ATOM 1285 N N . VAL A 1 171 ? 22.162 -22.342 -22.229 1.00 55.80 194 VAL A N 1
ATOM 1286 C CA . VAL A 1 171 ? 21.134 -21.824 -21.317 1.00 55.79 194 VAL A CA 1
ATOM 1287 C C . VAL A 1 171 ? 21.337 -20.304 -21.207 1.00 54.82 194 VAL A C 1
ATOM 1288 O O . VAL A 1 171 ? 22.430 -19.843 -20.840 1.00 54.85 194 VAL A O 1
ATOM 1292 N N . ILE A 1 172 ? 20.299 -19.545 -21.552 1.00 53.65 195 ILE A N 1
ATOM 1293 C CA . ILE A 1 172 ? 20.326 -18.087 -21.451 1.00 52.81 195 ILE A CA 1
ATOM 1294 C C . ILE A 1 172 ? 19.152 -17.742 -20.537 1.00 52.29 195 ILE A C 1
ATOM 1295 O O . ILE A 1 172 ? 18.012 -18.125 -20.805 1.00 50.38 195 ILE A O 1
ATOM 1300 N N . THR A 1 173 ? 19.431 -17.045 -19.445 1.00 50.48 196 THR A N 1
ATOM 1301 C CA . THR A 1 173 ? 18.366 -16.687 -18.518 1.00 49.96 196 THR A CA 1
ATOM 1302 C C . THR A 1 173 ? 18.124 -15.197 -18.690 1.00 47.01 196 THR A C 1
ATOM 1303 O O . THR A 1 173 ? 19.051 -14.404 -18.615 1.00 46.93 196 THR A O 1
ATOM 1307 N N . GLY A 1 174 ? 16.880 -14.826 -18.956 1.00 44.77 197 GLY A N 1
ATOM 1308 C CA . GLY A 1 174 ? 16.582 -13.426 -19.163 1.00 41.69 197 GLY A CA 1
ATOM 1309 C C . GLY A 1 174 ? 16.661 -12.576 -17.903 1.00 39.64 197 GLY A C 1
ATOM 1310 O O . GLY A 1 174 ? 17.028 -13.063 -16.822 1.00 36.65 197 GLY A O 1
ATOM 1311 N N . PRO A 1 175 ? 16.331 -11.278 -18.030 1.00 38.35 198 PRO A N 1
ATOM 1312 C CA . PRO A 1 175 ? 16.357 -10.375 -16.883 1.00 36.88 198 PRO A CA 1
ATOM 1313 C C . PRO A 1 175 ? 15.234 -10.692 -15.914 1.00 37.22 198 PRO A C 1
ATOM 1314 O O . PRO A 1 175 ? 14.206 -11.265 -16.289 1.00 38.56 198 PRO A O 1
ATOM 1318 N N . THR A 1 176 ? 15.436 -10.311 -14.662 1.00 35.93 199 THR A N 1
ATOM 1319 C CA . THR A 1 176 ? 14.412 -10.482 -13.633 1.00 36.00 199 THR A CA 1
ATOM 1320 C C . THR A 1 176 ? 13.540 -9.252 -13.906 1.00 36.54 199 THR A C 1
ATOM 1321 O O . THR A 1 176 ? 14.087 -8.159 -14.064 1.00 35.95 199 THR A O 1
ATOM 1325 N N . ILE A 1 177 ? 12.218 -9.433 -13.975 1.00 36.32 200 ILE A N 1
ATOM 1326 C CA . ILE A 1 177 ? 11.310 -8.332 -14.300 1.00 35.05 200 ILE A CA 1
ATOM 1327 C C . ILE A 1 177 ? 10.394 -8.012 -13.112 1.00 36.82 200 ILE A C 1
ATOM 1328 O O . ILE A 1 177 ? 10.123 -8.880 -12.263 1.00 33.62 200 ILE A O 1
ATOM 1333 N N . LYS A 1 178 ? 9.906 -6.766 -13.060 1.00 36.19 201 LYS A N 1
ATOM 1334 C CA . LYS A 1 178 ? 9.068 -6.330 -11.943 1.00 38.05 201 LYS A CA 1
ATOM 1335 C C . LYS A 1 178 ? 7.568 -6.459 -12.145 1.00 37.57 201 LYS A C 1
ATOM 1336 O O . LYS A 1 178 ? 7.059 -6.176 -13.228 1.00 38.15 201 LYS A O 1
ATOM 1342 N N . ASN A 1 179 ? 6.885 -6.934 -11.101 1.00 35.99 202 ASN A N 1
ATOM 1343 C CA . ASN A 1 179 ? 5.443 -7.063 -11.101 1.00 36.91 202 ASN A CA 1
ATOM 1344 C C . ASN A 1 179 ? 4.902 -5.873 -10.310 1.00 38.65 202 ASN A C 1
ATOM 1345 O O . ASN A 1 179 ? 5.558 -5.393 -9.369 1.00 37.32 202 ASN A O 1
ATOM 1350 N N . MET A 1 180 ? 3.687 -5.457 -10.663 1.00 39.16 203 MET A N 1
ATOM 1351 C CA . MET A 1 180 ? 3.028 -4.337 -10.015 1.00 43.82 203 MET A CA 1
ATOM 1352 C C . MET A 1 180 ? 2.831 -4.616 -8.539 1.00 43.27 203 MET A C 1
ATOM 1353 O O . MET A 1 180 ? 2.835 -3.690 -7.747 1.00 45.33 203 MET A O 1
ATOM 1358 N N . ASP A 1 181 ? 2.660 -5.879 -8.157 1.00 42.10 204 ASP A N 1
ATOM 1359 C CA . ASP A 1 181 ? 2.470 -6.142 -6.726 1.00 42.65 204 ASP A CA 1
ATOM 1360 C C . ASP A 1 181 ? 3.757 -6.124 -5.919 1.00 41.21 204 ASP A C 1
ATOM 1361 O O . ASP A 1 181 ? 3.762 -6.456 -4.745 1.00 41.34 204 ASP A O 1
ATOM 1366 N N . GLY A 1 182 ? 4.861 -5.740 -6.546 1.00 40.24 205 GLY A N 1
ATOM 1367 C CA . GLY A 1 182 ? 6.104 -5.733 -5.803 1.00 39.29 205 GLY A CA 1
ATOM 1368 C C . GLY A 1 182 ? 6.912 -7.026 -5.909 1.00 37.96 205 GLY A C 1
ATOM 1369 O O . GLY A 1 182 ? 8.067 -7.062 -5.475 1.00 37.74 205 GLY A O 1
ATOM 1370 N N . THR A 1 183 ? 6.341 -8.092 -6.468 1.00 36.36 206 THR A N 1
ATOM 1371 C CA . THR A 1 183 ? 7.156 -9.309 -6.622 1.00 36.13 206 THR A CA 1
ATOM 1372 C C . THR A 1 183 ? 7.908 -9.276 -7.962 1.00 36.54 206 THR A C 1
ATOM 1373 O O . THR A 1 183 ? 7.891 -8.236 -8.655 1.00 35.73 206 THR A O 1
ATOM 1377 N N . PHE A 1 184 ? 8.566 -10.389 -8.326 1.00 34.50 207 PHE A N 1
ATOM 1378 C CA . PHE A 1 184 ? 9.332 -10.474 -9.576 1.00 34.16 207 PHE A CA 1
ATOM 1379 C C . PHE A 1 184 ? 9.050 -11.781 -10.368 1.00 33.90 207 PHE A C 1
ATOM 1380 O O . PHE A 1 184 ? 8.526 -12.746 -9.811 1.00 32.64 207 PHE A O 1
ATOM 1388 N N . ASN A 1 185 ? 9.410 -11.772 -11.654 1.00 34.27 208 ASN A N 1
ATOM 1389 C CA . ASN A 1 185 ? 9.319 -12.967 -12.512 1.00 35.49 208 ASN A CA 1
ATOM 1390 C C . ASN A 1 185 ? 10.670 -13.022 -13.159 1.00 33.42 208 ASN A C 1
ATOM 1391 O O . ASN A 1 185 ? 11.330 -11.996 -13.246 1.00 33.31 208 ASN A O 1
ATOM 1396 N N . VAL A 1 186 ? 11.075 -14.210 -13.601 1.00 33.08 209 VAL A N 1
ATOM 1397 C CA . VAL A 1 186 ? 12.301 -14.353 -14.410 1.00 32.52 209 VAL A CA 1
ATOM 1398 C C . VAL A 1 186 ? 12.073 -15.582 -15.318 1.00 31.51 209 VAL A C 1
ATOM 1399 O O . VAL A 1 186 ? 11.465 -16.566 -14.888 1.00 28.20 209 VAL A O 1
ATOM 1403 N N . THR A 1 187 ? 12.523 -15.516 -16.575 1.00 31.88 210 THR A N 1
ATOM 1404 C CA . THR A 1 187 ? 12.332 -16.639 -17.503 1.00 32.65 210 THR A CA 1
ATOM 1405 C C . THR A 1 187 ? 13.714 -17.099 -17.974 1.00 33.78 210 THR A C 1
ATOM 1406 O O . THR A 1 187 ? 14.601 -16.268 -18.244 1.00 33.06 210 THR A O 1
ATOM 1410 N N . SER A 1 188 ? 13.899 -18.415 -18.014 1.00 34.61 211 SER A N 1
ATOM 1411 C CA . SER A 1 188 ? 15.155 -19.029 -18.422 1.00 36.87 211 SER A CA 1
ATOM 1412 C C . SER A 1 188 ? 14.882 -19.837 -19.680 1.00 38.89 211 SER A C 1
ATOM 1413 O O . SER A 1 188 ? 13.805 -20.424 -19.830 1.00 37.61 211 SER A O 1
ATOM 1416 N N . CYS A 1 189 ? 15.855 -19.882 -20.581 1.00 40.53 212 CYS A N 1
ATOM 1417 C CA . CYS A 1 189 ? 15.680 -20.575 -21.860 1.00 44.55 212 CYS A CA 1
ATOM 1418 C C . CYS A 1 189 ? 16.664 -21.713 -22.042 1.00 45.28 212 CYS A C 1
ATOM 1419 O O . CYS A 1 189 ? 17.845 -21.574 -21.714 1.00 44.97 212 CYS A O 1
ATOM 1422 N N . LEU A 1 190 ? 16.164 -22.842 -22.535 1.00 46.75 213 LEU A N 1
ATOM 1423 C CA . LEU A 1 190 ? 17.012 -24.006 -22.803 1.00 48.23 213 LEU A CA 1
ATOM 1424 C C . LEU A 1 190 ? 16.997 -24.292 -24.303 1.00 48.53 213 LEU A C 1
ATOM 1425 O O . LEU A 1 190 ? 15.945 -24.516 -24.867 1.00 49.98 213 LEU A O 1
ATOM 1430 N N . LYS A 1 191 ? 18.156 -24.265 -24.953 1.00 50.36 214 LYS A N 1
ATOM 1431 C CA . LYS A 1 191 ? 18.240 -24.564 -26.392 1.00 51.70 214 LYS A CA 1
ATOM 1432 C C . LYS A 1 191 ? 18.785 -25.982 -26.558 1.00 51.18 214 LYS A C 1
ATOM 1433 O O . LYS A 1 191 ? 19.817 -26.297 -25.962 1.00 49.90 214 LYS A O 1
ATOM 1439 N N . LEU A 1 192 ? 18.119 -26.823 -27.360 1.00 51.97 215 LEU A N 1
ATOM 1440 C CA . LEU A 1 192 ? 18.576 -28.224 -27.559 1.00 52.94 215 LEU A CA 1
ATOM 1441 C C . LEU A 1 192 ? 19.113 -28.660 -28.966 1.00 54.71 215 LEU A C 1
ATOM 1442 O O . LEU A 1 192 ? 20.150 -28.168 -29.392 1.00 54.20 215 LEU A O 1
ATOM 1447 N N . ASN A 1 193 ? 18.421 -29.588 -29.648 1.00 55.75 216 ASN A N 1
ATOM 1448 C CA . ASN A 1 193 ? 18.800 -30.137 -30.977 1.00 56.30 216 ASN A CA 1
ATOM 1449 C C . ASN A 1 193 ? 18.534 -31.645 -31.032 1.00 56.18 216 ASN A C 1
ATOM 1450 O O . ASN A 1 193 ? 17.372 -32.039 -31.313 1.00 57.09 216 ASN A O 1
ATOM 1452 N N . GLN A 1 196 ? 20.289 -34.435 -32.046 1.00 56.22 219 GLN A N 1
ATOM 1453 C CA . GLN A 1 196 ? 21.568 -34.680 -31.292 1.00 55.35 219 GLN A CA 1
ATOM 1454 C C . GLN A 1 196 ? 21.334 -35.068 -29.817 1.00 55.66 219 GLN A C 1
ATOM 1455 O O . GLN A 1 196 ? 22.264 -35.048 -29.000 1.00 56.06 219 GLN A O 1
ATOM 1457 N N . GLU A 1 197 ? 20.097 -35.427 -29.474 1.00 55.97 220 GLU A N 1
ATOM 1458 C CA . GLU A 1 197 ? 19.758 -35.825 -28.097 1.00 54.55 220 GLU A CA 1
ATOM 1459 C C . GLU A 1 197 ? 19.324 -37.286 -28.070 1.00 53.96 220 GLU A C 1
ATOM 1460 O O . GLU A 1 197 ? 18.767 -37.802 -29.043 1.00 55.07 220 GLU A O 1
ATOM 1466 N N . ASP A 1 198 ? 19.566 -37.959 -26.962 1.00 52.94 221 ASP A N 1
ATOM 1467 C CA . ASP A 1 198 ? 19.161 -39.346 -26.876 1.00 52.57 221 ASP A CA 1
ATOM 1468 C C . ASP A 1 198 ? 17.698 -39.422 -26.472 1.00 52.49 221 ASP A C 1
ATOM 1469 O O . ASP A 1 198 ? 17.150 -38.499 -25.845 1.00 51.85 221 ASP A O 1
ATOM 1474 N N . PRO A 1 199 ? 17.034 -40.529 -26.823 1.00 51.26 222 PRO A N 1
ATOM 1475 C CA . PRO A 1 199 ? 15.622 -40.687 -26.469 1.00 49.81 222 PRO A CA 1
ATOM 1476 C C . PRO A 1 199 ? 15.439 -40.931 -24.982 1.00 48.48 222 PRO A C 1
ATOM 1477 O O . PRO A 1 199 ? 16.317 -41.489 -24.310 1.00 47.24 222 PRO A O 1
ATOM 1481 N N . GLY A 1 200 ? 14.303 -40.476 -24.460 1.00 47.06 223 GLY A N 1
ATOM 1482 C CA . GLY A 1 200 ? 14.035 -40.696 -23.059 1.00 45.72 223 GLY A CA 1
ATOM 1483 C C . GLY A 1 200 ? 14.807 -39.837 -22.073 1.00 43.55 223 GLY A C 1
ATOM 1484 O O . GLY A 1 200 ? 14.831 -40.153 -20.877 1.00 43.83 223 GLY A O 1
ATOM 1485 N N . THR A 1 201 ? 15.470 -38.784 -22.537 1.00 41.67 224 THR A N 1
ATOM 1486 C CA . THR A 1 201 ? 16.170 -37.942 -21.569 1.00 38.82 224 THR A CA 1
ATOM 1487 C C . THR A 1 201 ? 15.140 -37.054 -20.850 1.00 36.62 224 THR A C 1
ATOM 1488 O O . THR A 1 201 ? 14.212 -36.536 -21.483 1.00 35.77 224 THR A O 1
ATOM 1492 N N . VAL A 1 202 ? 15.284 -36.904 -19.537 1.00 36.03 225 VAL A N 1
ATOM 1493 C CA . VAL A 1 202 ? 14.361 -36.035 -18.778 1.00 34.82 225 VAL A CA 1
ATOM 1494 C C . VAL A 1 202 ? 15.079 -34.690 -18.545 1.00 35.48 225 VAL A C 1
ATOM 1495 O O . VAL A 1 202 ? 16.210 -34.653 -18.024 1.00 34.65 225 VAL A O 1
ATOM 1499 N N . TYR A 1 203 ? 14.445 -33.607 -18.970 1.00 34.83 226 TYR A N 1
ATOM 1500 C CA . TYR A 1 203 ? 15.001 -32.270 -18.816 1.00 34.67 226 TYR A CA 1
ATOM 1501 C C . TYR A 1 203 ? 14.301 -31.584 -17.655 1.00 35.14 226 TYR A C 1
ATOM 1502 O O . TYR A 1 203 ? 13.084 -31.693 -17.498 1.00 34.45 226 TYR A O 1
ATOM 1511 N N . GLN A 1 204 ? 15.061 -30.851 -16.851 1.00 33.59 227 GLN A N 1
ATOM 1512 C CA . GLN A 1 204 ? 14.446 -30.250 -15.686 1.00 35.36 227 GLN A CA 1
ATOM 1513 C C . GLN A 1 204 ? 14.885 -28.806 -15.412 1.00 35.86 227 GLN A C 1
ATOM 1514 O O . GLN A 1 204 ? 16.091 -28.477 -15.432 1.00 33.67 227 GLN A O 1
ATOM 1520 N N . CYS A 1 205 ? 13.892 -27.945 -15.212 1.00 34.70 228 CYS A N 1
ATOM 1521 C CA . CYS A 1 205 ? 14.148 -26.558 -14.835 1.00 36.00 228 CYS A CA 1
ATOM 1522 C C . CYS A 1 205 ? 14.152 -26.622 -13.294 1.00 35.45 228 CYS A C 1
ATOM 1523 O O . CYS A 1 205 ? 13.202 -27.156 -12.673 1.00 37.09 228 CYS A O 1
ATOM 1526 N N . VAL A 1 206 ? 15.227 -26.115 -12.694 1.00 35.24 229 VAL A N 1
ATOM 1527 C CA . VAL A 1 206 ? 15.405 -26.132 -11.234 1.00 36.12 229 VAL A CA 1
ATOM 1528 C C . VAL A 1 206 ? 15.433 -24.710 -10.659 1.00 35.96 229 VAL A C 1
ATOM 1529 O O . VAL A 1 206 ? 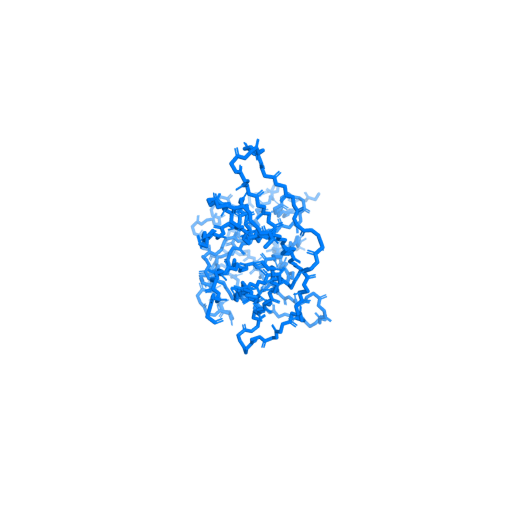16.312 -23.913 -10.990 1.00 34.03 229 VAL A O 1
ATOM 1533 N N . VAL A 1 207 ? 14.498 -24.422 -9.765 1.00 33.82 230 VAL A N 1
ATOM 1534 C CA . VAL A 1 207 ? 14.413 -23.096 -9.179 1.00 33.93 230 VAL A CA 1
ATOM 1535 C C . VAL A 1 207 ? 14.804 -23.124 -7.693 1.00 35.01 230 VAL A C 1
ATOM 1536 O O . VAL A 1 207 ? 14.239 -23.897 -6.912 1.00 34.16 230 VAL A O 1
ATOM 1540 N N . ARG A 1 208 ? 15.774 -22.274 -7.357 1.00 35.98 231 ARG A N 1
ATOM 1541 C CA . ARG A 1 208 ? 16.307 -22.122 -6.002 1.00 37.83 231 ARG A CA 1
ATOM 1542 C C . ARG A 1 208 ? 16.051 -20.693 -5.530 1.00 37.78 231 ARG A C 1
ATOM 1543 O O . ARG A 1 208 ? 16.453 -19.731 -6.198 1.00 34.05 231 ARG A O 1
ATOM 1551 N N . HIS A 1 209 ? 15.359 -20.577 -4.397 1.00 38.00 232 HIS A N 1
ATOM 1552 C CA . HIS A 1 209 ? 15.025 -19.270 -3.822 1.00 40.51 232 HIS A CA 1
ATOM 1553 C C . HIS A 1 209 ? 14.977 -19.407 -2.289 1.00 41.34 232 HIS A C 1
ATOM 1554 O O . HIS A 1 209 ? 14.697 -20.483 -1.768 1.00 42.47 232 HIS A O 1
ATOM 1561 N N . ALA A 1 210 ? 15.184 -18.303 -1.578 1.00 43.58 233 ALA A N 1
ATOM 1562 C CA . ALA A 1 210 ? 15.192 -18.346 -0.104 1.00 44.63 233 ALA A CA 1
ATOM 1563 C C . ALA A 1 210 ? 13.882 -18.824 0.502 1.00 46.02 233 ALA A C 1
ATOM 1564 O O . ALA A 1 210 ? 13.871 -19.493 1.545 1.00 46.52 233 ALA A O 1
ATOM 1566 N N . SER A 1 211 ? 12.771 -18.488 -0.140 1.00 44.84 234 SER A N 1
ATOM 1567 C CA . SER A 1 211 ? 11.472 -18.902 0.367 1.00 45.10 234 SER A CA 1
ATOM 1568 C C . SER A 1 211 ? 11.263 -20.408 0.244 1.00 45.02 234 SER A C 1
ATOM 1569 O O . SER A 1 211 ? 10.377 -20.966 0.878 1.00 43.39 234 SER A O 1
ATOM 1572 N N . LEU A 1 212 ? 12.075 -21.063 -0.578 1.00 45.53 235 LEU A N 1
ATOM 1573 C CA . LEU A 1 212 ? 11.904 -22.492 -0.803 1.00 48.13 235 LEU A CA 1
ATOM 1574 C C . LEU A 1 212 ? 12.628 -23.384 0.204 1.00 49.42 235 LEU A C 1
ATOM 1575 O O . LEU A 1 212 ? 13.799 -23.162 0.513 1.00 48.36 235 LEU A O 1
ATOM 1580 N N . HIS A 1 213 ? 11.926 -24.389 0.721 1.00 51.63 236 HIS A N 1
ATOM 1581 C CA . HIS A 1 213 ? 12.565 -25.328 1.658 1.00 54.28 236 HIS A CA 1
ATOM 1582 C C . HIS A 1 213 ? 13.328 -26.347 0.814 1.00 53.00 236 HIS A C 1
ATOM 1583 O O . HIS A 1 213 ? 14.339 -26.915 1.249 1.00 53.98 236 HIS A O 1
ATOM 1590 N N . THR A 1 214 ? 12.839 -26.548 -0.406 1.00 51.31 237 THR A N 1
ATOM 1591 C CA . THR A 1 214 ? 13.452 -27.489 -1.333 1.00 50.58 237 THR A CA 1
ATOM 1592 C C . THR A 1 214 ? 13.329 -26.897 -2.747 1.00 48.33 237 THR A C 1
ATOM 1593 O O . THR A 1 214 ? 12.338 -26.259 -3.062 1.00 47.89 237 THR A O 1
ATOM 1597 N N . PRO A 1 215 ? 14.330 -27.099 -3.612 1.00 46.38 238 PRO A N 1
ATOM 1598 C CA . PRO A 1 215 ? 14.181 -26.518 -4.946 1.00 44.39 238 PRO A CA 1
ATOM 1599 C C . PRO A 1 215 ? 12.933 -26.963 -5.702 1.00 41.94 238 PRO A C 1
ATOM 1600 O O . PRO A 1 215 ? 12.424 -28.059 -5.534 1.00 41.51 238 PRO A O 1
ATOM 1604 N N . LEU A 1 216 ? 12.423 -26.073 -6.527 1.00 38.68 239 LEU A N 1
ATOM 1605 C CA . LEU A 1 216 ? 11.256 -26.386 -7.306 1.00 38.93 239 LEU A CA 1
ATOM 1606 C C . LEU A 1 216 ? 11.774 -26.981 -8.634 1.00 37.07 239 LEU A C 1
ATOM 1607 O O . LEU A 1 216 ? 12.596 -26.369 -9.316 1.00 37.60 239 LEU A O 1
ATOM 1612 N N . ARG A 1 217 ? 11.307 -28.172 -8.986 1.00 35.00 240 ARG A N 1
ATOM 1613 C CA . ARG A 1 217 ? 11.751 -28.848 -10.210 1.00 35.91 240 ARG A CA 1
ATOM 1614 C C . ARG A 1 217 ? 10.587 -29.120 -11.151 1.00 34.52 240 ARG A C 1
ATOM 1615 O O . ARG A 1 217 ? 9.568 -29.690 -10.741 1.00 34.88 240 ARG A O 1
ATOM 1623 N N . SER A 1 218 ? 10.749 -28.721 -12.399 1.00 32.72 241 SER A N 1
ATOM 1624 C CA . SER A 1 218 ? 9.727 -28.940 -13.402 1.00 35.05 241 SER A CA 1
ATOM 1625 C C . SER A 1 218 ? 10.365 -29.743 -14.519 1.00 34.92 241 SER A C 1
ATOM 1626 O O . SER A 1 218 ? 11.404 -29.343 -15.054 1.00 36.04 241 SER A O 1
ATOM 1629 N N . ASN A 1 219 ? 9.748 -30.865 -14.875 1.00 33.25 242 ASN A N 1
ATOM 1630 C CA . ASN A 1 219 ? 10.333 -31.774 -15.880 1.00 35.22 242 ASN A CA 1
ATOM 1631 C C . ASN A 1 219 ? 9.570 -31.953 -17.174 1.00 34.36 242 ASN A C 1
ATOM 1632 O O . ASN A 1 219 ? 8.360 -31.784 -17.205 1.00 33.07 242 ASN A O 1
ATOM 1637 N N . PHE A 1 220 ? 10.292 -32.350 -18.219 1.00 34.30 243 PHE A N 1
ATOM 1638 C CA . PHE A 1 220 ? 9.694 -32.668 -19.516 1.00 34.03 243 PHE A CA 1
ATOM 1639 C C . PHE A 1 220 ? 10.593 -33.622 -20.303 1.00 34.92 243 PHE A C 1
ATOM 1640 O O . PHE A 1 220 ? 11.802 -33.754 -20.031 1.00 31.20 243 PHE A O 1
ATOM 1648 N N . THR A 1 221 ? 9.977 -34.337 -21.231 1.00 35.16 244 THR A N 1
ATOM 1649 C CA . THR A 1 221 ? 10.695 -35.259 -22.081 1.00 39.43 244 THR A CA 1
ATOM 1650 C C . THR A 1 221 ? 10.371 -34.843 -23.519 1.00 41.09 244 THR A C 1
ATOM 1651 O O . THR A 1 221 ? 9.440 -34.044 -23.748 1.00 41.44 244 THR A O 1
ATOM 1655 N N . LEU A 1 222 ? 11.140 -35.352 -24.480 1.00 41.35 245 LEU A N 1
ATOM 1656 C CA . LEU A 1 222 ? 10.904 -35.041 -25.878 1.00 42.44 245 LEU A CA 1
ATOM 1657 C C . LEU A 1 222 ? 10.478 -36.264 -26.700 1.00 43.30 245 LEU A C 1
ATOM 1658 O O . LEU A 1 222 ? 10.655 -37.397 -26.168 1.00 43.72 245 LEU A O 1
#

B-factor: mean 42.68, std 8.83, range [25.33, 74.22]

Solvent-accessible surface area: 12064 Å² total; per-residue (Å²): 97,81,6,98,20,116,29,61,100,87,27,53,10,117,9,72,48,87,71,92,10,28,0,82,0,66,24,114,57,56,115,126,53,89,63,92,74,3,2,0,12,0,26,44,40,11,107,108,121,132,133,70,61,90,10,6,27,8,80,22,117,102,92,91,47,94,44,115,47,6,68,0,19,76,178,46,5,164,95,12,30,0,0,0,79,0,46,25,0,74,16,114,29,26,3,46,4,43,0,32,0,48,18,115,132,69,129,12,95,13,62,2,62,2,72,3,20,8,64,7,63,29,133,40,46,78,183,102,72,27,58,0,35,0,32,26,0,73,46,107,75,33,101,22,34,0,23,46,74,11,141,169,96,71,100,92,74,97,23,94,135,83,36,95,79,33,105,59,91,169,44,208,95,31,5,19,23,6,40,0,15,0,104,36,93,124,68,64,114,44,2,55,2,31,0,0,0,100,16,88,15,37,191,95,38,62,103,22,86,15,84,117